Protein AF-D8F5W6-F1 (afdb_monomer)

Nearest PDB structures (foldseek):
  3ncc-assembly1_A  TM=2.908E-01  e=4.220E+00  Homo sapiens
  3umh-assembly1_A  TM=2.212E-01  e=5.997E+00  Homo sapiens

Foldseek 3Di:
DPDDDPPPADQPQCDDPVGHLLLQLLCQPPNPPDPRSVVVVVVLVVCLLLLNLVVSLVVLVCCLPVDPDHDPSNNVSSVVSSVVCVVCSVRSNNVVCVVVVHDHDVVVVVVCCCVQLCVPPVDPPDDDDPVRSVVSSVQSVCVVVVVNVVVVVVVVVVVCCVPCVPPCVVVVDPPCVVVPPVD

Mean predicted aligned error: 14.72 Å

Sequence (183 aa):
MHELFPRNIAFMMILDQNGPIGWKVANSLYGENTREGKKWVYDHLMAILQGRVGRVIGGMKQILNKRKKLKSGQKKALRETIKYFENHRQWMRYDEYLASGYPIGSGVVESTCGHTVKKRMEGTGRRWSIKGAESTLLLRSVYTSNDWDAYWENHRQQEQKRQYGKILPLLACSDDFSKNKAA

Structure (mmCIF, N/CA/C/O backbone):
data_AF-D8F5W6-F1
#
_entry.id   AF-D8F5W6-F1
#
loop_
_atom_site.group_PDB
_atom_site.id
_atom_site.type_symbol
_atom_site.label_atom_id
_atom_site.label_alt_id
_atom_site.label_comp_id
_atom_site.label_asym_id
_atom_site.label_entity_id
_atom_site.label_seq_id
_atom_site.pdbx_PDB_ins_code
_atom_site.Cartn_x
_atom_site.Cartn_y
_atom_site.Cartn_z
_atom_site.occupancy
_atom_site.B_iso_or_equiv
_atom_site.auth_seq_id
_atom_site.auth_comp_id
_atom_site.auth_asym_id
_atom_site.auth_atom_id
_atom_site.pdbx_PDB_model_num
ATOM 1 N N . MET A 1 1 ? 5.825 5.282 -28.733 1.00 32.44 1 MET A N 1
ATOM 2 C CA . MET A 1 1 ? 5.959 4.568 -27.443 1.00 32.44 1 MET A CA 1
ATOM 3 C C . MET A 1 1 ? 5.671 5.526 -26.290 1.00 32.44 1 MET A C 1
ATOM 5 O O . MET A 1 1 ? 6.540 5.827 -25.484 1.00 32.44 1 MET A O 1
ATOM 9 N N . HIS A 1 2 ? 4.450 6.048 -26.248 1.00 27.08 2 HIS A N 1
ATOM 10 C CA . HIS A 1 2 ? 3.867 6.607 -25.032 1.00 27.08 2 HIS A CA 1
ATOM 11 C C . HIS A 1 2 ? 3.069 5.463 -24.388 1.00 27.08 2 HIS A C 1
ATOM 13 O O . HIS A 1 2 ? 2.537 4.649 -25.131 1.00 27.08 2 HIS A O 1
ATOM 19 N N . GLU A 1 3 ? 3.001 5.420 -23.055 1.00 29.33 3 GLU A N 1
ATOM 20 C CA . GLU A 1 3 ? 2.198 4.480 -22.239 1.00 29.33 3 GLU A CA 1
ATOM 21 C C . GLU A 1 3 ? 2.829 3.138 -21.825 1.00 29.33 3 GLU A C 1
ATOM 23 O O . GLU A 1 3 ? 2.302 2.079 -22.134 1.00 29.33 3 GLU A O 1
ATOM 28 N N . LEU A 1 4 ? 3.902 3.148 -21.021 1.00 32.69 4 LEU A N 1
ATOM 29 C CA . LEU A 1 4 ? 4.243 1.948 -20.226 1.00 32.69 4 LEU A CA 1
ATOM 30 C C . LEU A 1 4 ? 4.366 2.156 -18.718 1.00 32.69 4 LEU A C 1
ATOM 32 O O . LEU A 1 4 ? 4.424 1.181 -17.983 1.00 32.69 4 LEU A O 1
ATOM 36 N N . PHE A 1 5 ? 4.297 3.387 -18.220 1.00 28.77 5 PHE A N 1
ATOM 37 C CA . PHE A 1 5 ? 4.163 3.623 -16.785 1.00 28.77 5 PHE A CA 1
ATOM 38 C C . PHE A 1 5 ? 3.309 4.865 -16.568 1.00 28.77 5 PHE A C 1
ATOM 40 O O . PHE A 1 5 ? 3.826 5.985 -16.642 1.00 28.77 5 PHE A O 1
ATOM 47 N N . PRO A 1 6 ? 1.998 4.719 -16.312 1.00 32.66 6 PRO A N 1
ATOM 48 C CA . PRO A 1 6 ? 1.253 5.800 -15.705 1.00 32.66 6 PRO A CA 1
ATOM 49 C C . PRO A 1 6 ? 1.959 6.096 -14.384 1.00 32.66 6 PRO A C 1
ATOM 51 O O . PRO A 1 6 ? 2.067 5.251 -13.492 1.00 32.66 6 PRO A O 1
ATOM 54 N N . ARG A 1 7 ? 2.545 7.290 -14.322 1.00 36.50 7 ARG A N 1
ATOM 55 C CA . ARG A 1 7 ? 3.189 7.818 -13.128 1.00 36.50 7 ARG A CA 1
ATOM 56 C C . ARG A 1 7 ? 2.185 7.652 -11.982 1.00 36.50 7 ARG A C 1
ATOM 58 O O . ARG A 1 7 ? 1.066 8.145 -12.091 1.00 36.50 7 ARG A O 1
ATOM 65 N N . ASN A 1 8 ? 2.603 6.968 -10.914 1.00 39.19 8 ASN A N 1
ATOM 66 C CA . ASN A 1 8 ? 1.903 6.826 -9.625 1.00 39.19 8 ASN A CA 1
ATOM 67 C C . ASN A 1 8 ? 0.954 5.619 -9.436 1.00 39.19 8 ASN A C 1
ATOM 69 O O . ASN A 1 8 ? 0.008 5.715 -8.654 1.00 39.19 8 ASN A O 1
ATOM 73 N N . ILE A 1 9 ? 1.199 4.467 -10.072 1.00 35.97 9 ILE A N 1
ATOM 74 C CA . ILE A 1 9 ? 0.362 3.268 -9.866 1.00 35.97 9 ILE A CA 1
ATOM 75 C C . ILE A 1 9 ? 0.839 2.385 -8.689 1.00 35.97 9 ILE A C 1
ATOM 77 O O . ILE A 1 9 ? 1.914 1.792 -8.702 1.00 35.97 9 ILE A O 1
ATOM 81 N N . ALA A 1 10 ? -0.040 2.301 -7.685 1.00 39.53 10 ALA A N 1
ATOM 82 C CA . ALA A 1 10 ? -0.376 1.136 -6.849 1.00 39.53 10 ALA A CA 1
ATOM 83 C C . ALA A 1 10 ? 0.653 0.486 -5.900 1.00 39.53 10 ALA A C 1
ATOM 85 O O . ALA A 1 10 ? 0.307 -0.495 -5.245 1.00 39.53 10 ALA A O 1
ATOM 86 N N . PHE A 1 11 ? 1.866 1.012 -5.728 1.00 42.03 11 PHE A N 1
ATOM 87 C CA . PHE A 1 11 ? 2.835 0.367 -4.819 1.00 42.03 11 PHE A CA 1
ATOM 88 C C . PHE A 1 11 ? 2.653 0.680 -3.325 1.00 42.03 11 PHE A C 1
ATOM 90 O O . PHE A 1 11 ? 3.188 -0.013 -2.461 1.00 42.03 11 PHE A O 1
ATOM 97 N N . MET A 1 12 ? 1.880 1.714 -2.998 1.00 39.69 12 MET A N 1
ATOM 98 C CA . MET A 1 12 ? 1.957 2.400 -1.708 1.00 39.69 12 MET A CA 1
ATOM 99 C C . MET A 1 12 ? 0.699 2.207 -0.862 1.00 39.69 12 MET A C 1
ATOM 101 O O . MET A 1 12 ? 0.015 3.164 -0.509 1.00 39.69 12 MET A O 1
ATOM 105 N N . MET A 1 13 ? 0.358 0.958 -0.552 1.00 43.22 13 MET A N 1
ATOM 106 C CA . MET A 1 13 ? -0.723 0.703 0.407 1.00 43.22 13 MET A CA 1
ATOM 107 C C . MET A 1 13 ? -0.456 -0.425 1.394 1.00 43.22 13 MET A C 1
ATOM 109 O O . MET A 1 13 ? -1.113 -0.488 2.432 1.00 43.22 13 MET A O 1
ATOM 113 N N . ILE A 1 14 ? 0.521 -1.293 1.124 1.00 45.84 14 ILE A N 1
ATOM 114 C CA . ILE A 1 14 ? 0.862 -2.350 2.080 1.00 45.84 14 ILE A CA 1
ATOM 115 C C . ILE A 1 14 ? 1.732 -1.795 3.219 1.00 45.84 14 ILE A C 1
ATOM 117 O O . ILE A 1 14 ? 1.604 -2.268 4.345 1.00 45.84 14 ILE A O 1
ATOM 121 N N . LEU A 1 15 ? 2.526 -0.741 2.987 1.00 40.38 15 LEU A N 1
ATOM 122 C CA . LEU A 1 15 ? 3.401 -0.147 4.001 1.00 40.38 15 LEU A CA 1
ATOM 123 C C . LEU A 1 15 ? 3.434 1.384 3.871 1.00 40.38 15 LEU A C 1
ATOM 125 O O . LEU A 1 15 ? 4.237 1.944 3.133 1.00 40.38 15 LEU A O 1
ATOM 129 N N . ASP A 1 16 ? 2.561 2.076 4.605 1.00 38.16 16 ASP A N 1
ATOM 130 C CA . ASP A 1 16 ? 2.957 3.385 5.135 1.00 38.16 16 ASP A CA 1
ATOM 131 C C . ASP A 1 16 ? 4.002 3.140 6.242 1.00 38.16 16 ASP A C 1
ATOM 133 O O . ASP A 1 16 ? 3.984 2.084 6.885 1.00 38.16 16 ASP A O 1
ATOM 137 N N . GLN A 1 17 ? 4.879 4.111 6.510 1.00 36.59 17 GLN A N 1
ATOM 138 C CA . GLN A 1 17 ? 5.963 4.059 7.509 1.00 36.59 17 GLN A CA 1
ATOM 139 C C . GLN A 1 17 ? 5.491 3.787 8.959 1.00 36.59 17 GLN A C 1
ATOM 141 O O . GLN A 1 17 ? 6.296 3.737 9.883 1.00 36.59 17 GLN A O 1
ATOM 146 N N . ASN A 1 18 ? 4.188 3.573 9.165 1.00 35.41 18 ASN A N 1
ATOM 147 C CA . ASN A 1 18 ? 3.531 3.274 10.433 1.00 35.41 18 ASN A CA 1
ATOM 148 C C . ASN A 1 18 ? 2.870 1.877 10.489 1.00 35.41 18 ASN A C 1
ATOM 150 O O . ASN A 1 18 ? 2.019 1.638 11.354 1.00 35.41 18 ASN A O 1
ATOM 154 N N . GLY A 1 19 ? 3.229 0.974 9.572 1.00 50.31 19 GLY A N 1
ATOM 155 C CA . GLY A 1 19 ? 2.670 -0.375 9.458 1.00 50.31 19 GLY A CA 1
ATOM 156 C C . GLY A 1 19 ? 1.374 -0.432 8.634 1.00 50.31 19 GLY A C 1
ATOM 157 O O . GLY A 1 19 ? 0.810 0.607 8.279 1.00 50.31 19 GLY A O 1
ATOM 158 N N . PRO A 1 20 ? 0.870 -1.636 8.305 1.00 60.06 20 PRO A N 1
ATOM 159 C CA . PRO A 1 20 ? -0.279 -1.765 7.416 1.00 60.06 20 PRO A CA 1
ATOM 160 C C . PRO A 1 20 ? -1.516 -1.175 8.096 1.00 60.06 20 PRO A C 1
ATOM 162 O O . PRO A 1 20 ? -1.799 -1.471 9.256 1.00 60.06 20 PRO A O 1
ATOM 165 N N . ILE A 1 21 ? -2.268 -0.343 7.376 1.00 60.31 21 ILE A N 1
ATOM 166 C CA . ILE A 1 21 ? -3.318 0.546 7.912 1.00 60.31 21 ILE A CA 1
ATOM 167 C C . ILE A 1 21 ? -4.402 -0.195 8.729 1.00 60.31 21 ILE A C 1
ATOM 169 O O . ILE A 1 21 ? -4.987 0.368 9.655 1.00 60.31 21 ILE A O 1
ATOM 173 N N . GLY A 1 22 ? -4.602 -1.493 8.481 1.00 68.12 22 GLY A N 1
ATOM 174 C CA . GLY A 1 22 ? -5.488 -2.355 9.272 1.00 68.12 22 GLY A CA 1
ATOM 175 C C . GLY A 1 22 ? -4.962 -2.754 10.661 1.00 68.12 22 GLY A C 1
ATOM 176 O O . GLY A 1 22 ? -5.766 -3.039 11.547 1.00 68.12 22 GLY A O 1
ATOM 177 N N . TRP A 1 23 ? -3.648 -2.743 10.900 1.00 75.25 23 TRP A N 1
ATOM 178 C CA . TRP A 1 23 ? -3.056 -3.171 12.175 1.00 75.25 23 TRP A CA 1
ATOM 179 C C . TRP A 1 23 ? -3.321 -2.199 13.311 1.00 75.25 23 TRP A C 1
ATOM 181 O O . TRP A 1 23 ? -3.585 -2.639 14.423 1.00 75.25 23 TRP A O 1
ATOM 191 N N . LYS A 1 24 ? -3.329 -0.886 13.050 1.00 78.00 24 LYS A N 1
ATOM 192 C CA . LYS A 1 24 ? -3.692 0.104 14.077 1.00 78.00 24 LYS A CA 1
ATOM 193 C C . LYS A 1 24 ? -5.108 -0.139 14.595 1.00 78.00 24 LYS A C 1
ATOM 195 O O . LYS A 1 24 ? -5.340 -0.113 15.800 1.00 78.00 24 LYS A O 1
ATOM 200 N N . VAL A 1 25 ? -6.047 -0.433 13.694 1.00 81.62 25 VAL A N 1
ATOM 201 C CA . VAL A 1 25 ? -7.428 -0.769 14.061 1.00 81.62 25 VAL A CA 1
ATOM 202 C C . VAL A 1 25 ? -7.482 -2.117 14.777 1.00 81.62 25 VAL A C 1
ATOM 204 O O . VAL A 1 25 ? -8.087 -2.206 15.842 1.00 81.62 25 VAL A O 1
ATOM 207 N N . ALA A 1 26 ? -6.816 -3.145 14.254 1.00 83.06 26 ALA A N 1
ATOM 208 C CA . ALA A 1 26 ? -6.811 -4.475 14.855 1.00 83.06 26 ALA A CA 1
ATOM 209 C C . ALA A 1 26 ? -6.204 -4.483 16.266 1.00 83.06 26 ALA A C 1
ATOM 211 O O . ALA A 1 26 ? -6.853 -4.958 17.196 1.00 83.06 26 ALA A O 1
ATOM 212 N N . ASN A 1 27 ? -5.030 -3.876 16.450 1.00 83.62 27 ASN A N 1
ATOM 213 C CA . ASN A 1 27 ? -4.374 -3.741 17.752 1.00 83.62 27 ASN A CA 1
ATOM 214 C C . ASN A 1 27 ? -5.244 -2.937 18.720 1.00 83.62 27 ASN A C 1
ATOM 216 O O . ASN A 1 27 ? -5.365 -3.288 19.890 1.00 83.62 27 ASN A O 1
ATOM 220 N N . SER A 1 28 ? -5.913 -1.887 18.236 1.00 81.62 28 SER A N 1
ATOM 221 C CA . SER A 1 28 ? -6.813 -1.096 19.074 1.00 81.62 28 SER A CA 1
ATOM 222 C C . SER A 1 28 ? -8.074 -1.871 19.481 1.00 81.62 28 SER A C 1
ATOM 224 O O . SER A 1 28 ? -8.577 -1.668 20.586 1.00 81.62 28 SER A O 1
ATOM 226 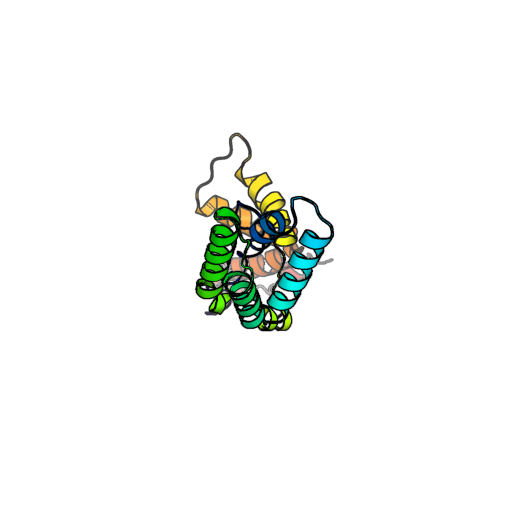N N . LEU A 1 29 ? -8.608 -2.748 18.622 1.00 80.25 29 LEU A N 1
ATOM 227 C CA . LEU A 1 29 ? -9.851 -3.491 18.872 1.00 80.25 29 LEU A CA 1
ATOM 228 C C . LEU A 1 29 ? -9.655 -4.806 19.636 1.00 80.25 29 LEU A C 1
ATOM 230 O O . LEU A 1 29 ? -10.531 -5.144 20.430 1.00 80.25 29 LEU A O 1
ATOM 234 N N . TYR A 1 30 ? -8.562 -5.527 19.380 1.00 81.31 30 TYR A N 1
ATOM 235 C CA . TYR A 1 30 ? -8.307 -6.876 19.900 1.00 81.31 30 TYR A CA 1
ATOM 236 C C . TYR A 1 30 ? -7.064 -6.955 20.798 1.00 81.31 30 TYR A C 1
ATOM 238 O O . TYR A 1 30 ? -6.861 -7.971 21.447 1.00 81.31 30 TYR A O 1
ATOM 246 N N . GLY A 1 31 ? -6.247 -5.901 20.876 1.00 77.81 31 GLY A N 1
ATOM 247 C CA . GLY A 1 31 ? -4.954 -5.927 21.564 1.00 77.81 31 GLY A CA 1
ATOM 248 C C . GLY A 1 31 ? -3.809 -6.372 20.650 1.00 77.81 31 GLY A C 1
ATOM 249 O O . GLY A 1 31 ? -4.025 -6.989 19.602 1.00 77.81 31 GLY A O 1
ATOM 250 N N . GLU A 1 32 ? -2.581 -6.031 21.037 1.00 77.56 32 GLU A N 1
ATOM 251 C CA . GLU A 1 32 ? -1.377 -6.344 20.262 1.00 77.56 32 GLU A CA 1
ATOM 252 C C . GLU A 1 32 ? -1.114 -7.854 20.189 1.00 77.56 32 GLU A C 1
ATOM 254 O O . GLU A 1 32 ? -1.333 -8.593 21.146 1.00 77.56 32 GLU A O 1
ATOM 259 N N . ASN A 1 33 ? -0.631 -8.317 19.032 1.00 73.25 33 ASN A N 1
ATOM 260 C CA . ASN A 1 33 ? -0.226 -9.706 18.774 1.00 73.25 33 ASN A CA 1
ATOM 261 C C . ASN A 1 33 ? -1.291 -10.798 18.983 1.00 73.25 33 ASN A C 1
ATOM 263 O O . ASN A 1 33 ? -0.969 -11.988 18.958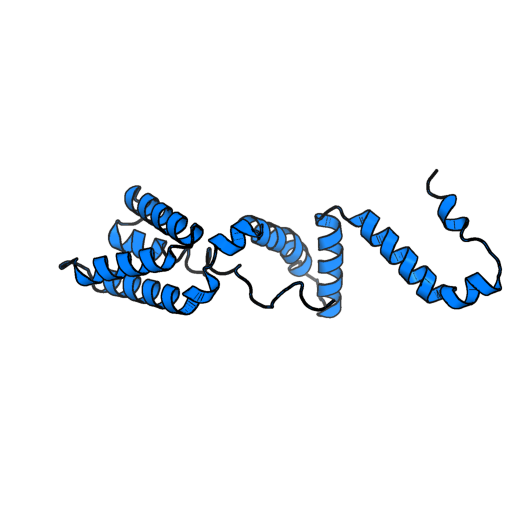 1.00 73.25 33 ASN A O 1
ATOM 267 N N . THR A 1 34 ? -2.566 -10.433 19.075 1.00 82.69 34 THR A N 1
ATOM 268 C CA . THR A 1 34 ? -3.647 -11.413 19.202 1.00 82.69 34 THR A CA 1
ATOM 269 C C . THR A 1 34 ? -3.905 -12.175 17.900 1.00 82.69 34 THR A C 1
ATOM 271 O O . THR A 1 34 ? -3.814 -11.640 16.790 1.00 82.69 34 THR A O 1
ATOM 274 N N . ARG A 1 35 ? -4.262 -13.461 18.027 1.00 81.25 35 ARG A N 1
ATOM 275 C CA . ARG A 1 35 ? -4.647 -14.312 16.886 1.00 81.25 35 ARG A CA 1
ATOM 276 C C . ARG A 1 35 ? -5.877 -13.757 16.164 1.00 81.25 35 ARG A C 1
ATOM 278 O O . ARG A 1 35 ? -5.954 -13.809 14.940 1.00 81.25 35 ARG A O 1
ATOM 285 N N . GLU A 1 36 ? -6.810 -13.200 16.926 1.00 82.44 36 GLU A N 1
ATOM 286 C CA . GLU A 1 36 ? -8.040 -12.580 16.434 1.00 82.44 36 GLU A CA 1
ATOM 287 C C . GLU A 1 36 ? -7.757 -11.295 15.656 1.00 82.44 36 GLU A C 1
ATOM 289 O O . GLU A 1 36 ? -8.281 -11.130 14.556 1.00 82.44 36 GLU A O 1
ATOM 294 N N . GLY A 1 37 ? -6.868 -10.432 16.165 1.00 81.31 37 GLY A N 1
ATOM 295 C CA . GLY A 1 37 ? -6.420 -9.235 15.454 1.00 81.31 37 GLY A CA 1
ATOM 296 C C . GLY A 1 37 ? -5.740 -9.579 14.130 1.00 81.31 37 GLY A C 1
ATOM 297 O O . GLY A 1 37 ? -6.097 -9.018 13.095 1.00 81.31 37 GLY A O 1
ATOM 298 N N . LYS A 1 38 ? -4.838 -10.572 14.132 1.00 78.00 38 LYS A N 1
ATOM 299 C CA . LYS A 1 38 ? -4.196 -11.082 12.907 1.00 78.00 38 LYS A CA 1
ATOM 300 C C . LYS A 1 38 ? -5.226 -11.581 11.900 1.00 78.00 38 LYS A C 1
ATOM 302 O O . LYS A 1 38 ? -5.212 -11.142 10.754 1.00 78.00 38 LYS A O 1
ATOM 307 N N . LYS A 1 39 ? -6.138 -12.459 12.330 1.00 82.69 39 LYS A N 1
ATOM 308 C CA . LYS A 1 39 ? -7.204 -12.994 11.473 1.00 82.69 39 LYS A CA 1
ATOM 309 C C . LYS A 1 39 ? -8.058 -11.872 10.883 1.00 82.69 39 LYS A C 1
ATOM 311 O O . LYS A 1 39 ? -8.281 -11.851 9.680 1.00 82.69 39 LYS A O 1
ATOM 316 N N . TRP A 1 40 ? -8.457 -10.904 11.705 1.00 85.00 40 TRP A N 1
ATOM 317 C CA . TRP A 1 40 ? -9.236 -9.756 11.255 1.00 85.00 40 TRP A CA 1
ATOM 318 C C . TRP A 1 40 ? -8.499 -8.957 10.172 1.00 85.00 40 TRP A C 1
ATOM 320 O O . TRP A 1 40 ? -9.105 -8.631 9.154 1.00 85.00 40 TRP A O 1
ATOM 330 N N . VAL A 1 41 ? -7.198 -8.687 10.340 1.00 82.56 41 VAL A N 1
ATOM 331 C CA . VAL A 1 41 ? -6.394 -8.006 9.309 1.00 82.56 41 VAL A CA 1
ATOM 332 C C . VAL A 1 41 ? -6.345 -8.825 8.022 1.00 82.56 41 VAL A C 1
ATOM 334 O O . VAL A 1 41 ? -6.576 -8.262 6.955 1.00 82.56 41 VAL A O 1
ATOM 337 N N . TYR A 1 42 ? -6.092 -10.134 8.111 1.00 79.88 42 TYR A N 1
ATOM 338 C CA . TYR A 1 42 ? -6.055 -11.016 6.942 1.00 79.88 42 TYR A CA 1
ATOM 339 C C . TYR A 1 42 ? -7.388 -11.039 6.192 1.00 79.88 42 TYR A C 1
ATOM 341 O O . TYR A 1 42 ? -7.394 -10.858 4.977 1.00 79.88 42 TYR A O 1
ATOM 349 N N . ASP A 1 43 ? -8.511 -11.175 6.896 1.00 83.69 43 ASP A N 1
ATOM 350 C CA . ASP A 1 43 ? -9.842 -11.197 6.281 1.00 83.69 43 ASP A CA 1
ATOM 351 C C . ASP A 1 43 ? -10.129 -9.887 5.521 1.00 83.69 43 ASP A C 1
ATOM 353 O O . ASP A 1 43 ? -10.655 -9.900 4.405 1.00 83.69 43 ASP A O 1
ATOM 357 N N . HIS A 1 44 ? -9.740 -8.742 6.094 1.00 84.06 44 HIS A N 1
ATOM 358 C CA . HIS A 1 44 ? -9.917 -7.434 5.455 1.00 84.06 44 HIS A CA 1
ATOM 359 C C . HIS A 1 44 ? -8.952 -7.229 4.284 1.00 84.06 44 HIS A C 1
ATOM 361 O O . HIS A 1 44 ? -9.357 -6.682 3.259 1.00 84.06 44 HIS A O 1
ATOM 367 N N . LEU A 1 45 ? -7.706 -7.694 4.401 1.00 81.56 45 LEU A N 1
ATOM 368 C CA . LEU A 1 45 ? -6.727 -7.654 3.317 1.00 81.56 45 LEU A CA 1
ATOM 369 C C . LEU A 1 45 ? -7.200 -8.487 2.122 1.00 81.56 45 LEU A C 1
ATOM 371 O O . LEU A 1 45 ? -7.195 -7.993 0.999 1.00 81.56 45 LEU A O 1
ATOM 375 N N . MET A 1 46 ? -7.680 -9.708 2.360 1.00 82.25 46 MET A N 1
ATOM 376 C CA . MET A 1 46 ? -8.219 -10.568 1.303 1.00 82.25 46 MET A CA 1
ATOM 377 C C . MET A 1 46 ? -9.424 -9.927 0.615 1.00 82.25 46 MET A C 1
ATOM 379 O O . MET A 1 46 ? -9.524 -9.956 -0.609 1.00 82.25 46 MET A O 1
ATOM 383 N N . ALA A 1 47 ? -10.312 -9.281 1.375 1.00 85.56 47 ALA A N 1
ATOM 384 C CA . ALA A 1 47 ? -11.426 -8.543 0.792 1.00 85.56 47 ALA A CA 1
ATOM 385 C C . ALA A 1 47 ? -10.956 -7.369 -0.088 1.00 85.56 47 ALA A C 1
ATOM 387 O O . ALA A 1 47 ? -11.538 -7.143 -1.147 1.00 85.56 47 ALA A O 1
ATOM 388 N N . ILE A 1 48 ? -9.907 -6.645 0.314 1.00 84.88 48 ILE A N 1
ATOM 389 C CA . ILE A 1 48 ? -9.314 -5.555 -0.479 1.00 84.88 48 ILE A CA 1
ATOM 390 C C . ILE A 1 48 ? -8.689 -6.094 -1.771 1.00 84.88 48 ILE A C 1
ATOM 392 O O . ILE A 1 48 ? -8.957 -5.544 -2.835 1.00 84.88 48 ILE A O 1
ATOM 396 N N . LEU A 1 49 ? -7.925 -7.189 -1.695 1.00 80.94 49 LEU A N 1
ATOM 397 C CA . LEU A 1 49 ? -7.315 -7.835 -2.865 1.00 80.94 49 LEU A CA 1
ATOM 398 C C . LEU A 1 49 ? -8.358 -8.340 -3.871 1.00 80.94 49 LEU A C 1
ATOM 400 O O . LEU A 1 49 ? -8.098 -8.379 -5.065 1.00 80.94 49 LEU A O 1
ATOM 404 N N . GLN A 1 50 ? -9.557 -8.675 -3.398 1.00 84.88 50 GLN A N 1
ATOM 405 C CA . GLN A 1 50 ? -10.701 -9.062 -4.227 1.00 84.88 50 GLN A CA 1
ATOM 406 C C . GLN A 1 50 ? -11.531 -7.863 -4.732 1.00 84.88 50 GLN A C 1
ATOM 408 O O . GLN A 1 50 ? -12.675 -8.055 -5.142 1.00 84.88 50 GLN A O 1
ATOM 413 N N . GLY A 1 51 ? -11.037 -6.625 -4.610 1.00 84.88 51 GLY A N 1
ATOM 414 C CA . GLY A 1 51 ? -11.745 -5.407 -5.039 1.00 84.88 51 GLY A CA 1
ATOM 415 C C . GLY A 1 51 ? -12.893 -4.971 -4.113 1.00 84.88 51 GLY A C 1
ATOM 416 O O . GLY A 1 51 ? -13.590 -3.985 -4.361 1.00 84.88 51 GLY A O 1
ATOM 417 N N . ARG A 1 52 ? -13.108 -5.650 -2.977 1.00 87.94 52 ARG A N 1
ATOM 418 C CA . ARG A 1 52 ? -14.255 -5.430 -2.068 1.00 87.94 52 ARG A CA 1
ATOM 419 C C . ARG A 1 52 ? -13.990 -4.351 -1.017 1.00 87.94 52 ARG A C 1
ATOM 421 O O . ARG A 1 52 ? -14.481 -4.428 0.112 1.00 87.94 52 ARG A O 1
ATOM 428 N N . VAL A 1 53 ? -13.269 -3.298 -1.390 1.00 87.44 53 VAL A N 1
ATOM 429 C CA . VAL A 1 53 ? -12.890 -2.185 -0.500 1.00 87.44 53 VAL A CA 1
ATOM 430 C C . VAL A 1 53 ? -14.116 -1.480 0.083 1.00 87.44 53 VAL A C 1
ATOM 432 O O . VAL A 1 53 ? -14.154 -1.162 1.270 1.00 87.44 53 VAL A O 1
ATOM 435 N N . GLY A 1 54 ? -15.173 -1.301 -0.717 1.00 88.75 54 GLY A N 1
ATOM 436 C CA . GLY A 1 54 ? -16.426 -0.701 -0.245 1.00 88.75 54 GLY A CA 1
ATOM 437 C C . GLY A 1 54 ? -17.085 -1.502 0.885 1.00 88.75 54 GLY A C 1
ATOM 438 O O . GLY A 1 54 ? -17.581 -0.917 1.849 1.00 88.75 54 GLY A O 1
ATOM 439 N N . ARG A 1 55 ? -17.023 -2.841 0.819 1.00 89.38 55 ARG A N 1
ATOM 440 C CA . ARG A 1 55 ? -17.539 -3.731 1.871 1.00 89.38 55 ARG A CA 1
ATOM 441 C C . ARG A 1 55 ? -16.734 -3.585 3.160 1.00 89.38 55 ARG A C 1
ATOM 443 O O . ARG A 1 55 ? -17.320 -3.535 4.237 1.00 89.38 55 ARG A O 1
ATOM 450 N N . VAL A 1 56 ? -15.412 -3.475 3.042 1.00 89.00 56 VAL A N 1
ATOM 451 C CA . VAL A 1 56 ? -14.506 -3.235 4.172 1.00 89.00 56 VAL A CA 1
ATOM 452 C C . VAL A 1 56 ? -14.814 -1.898 4.852 1.00 89.00 56 VAL A C 1
ATOM 454 O O . VAL A 1 56 ? -15.031 -1.866 6.064 1.00 89.00 56 VAL A O 1
ATOM 457 N N . ILE A 1 57 ? -14.932 -0.813 4.081 1.00 89.50 57 ILE A N 1
ATOM 458 C CA . ILE A 1 57 ? -15.310 0.511 4.601 1.00 89.50 57 ILE A CA 1
ATOM 459 C C . ILE A 1 57 ? -16.670 0.445 5.310 1.00 89.50 57 ILE A C 1
ATOM 461 O O . ILE A 1 57 ? -16.811 0.937 6.431 1.00 89.50 57 ILE A O 1
ATOM 465 N N . GLY A 1 58 ? -17.665 -0.196 4.688 1.00 90.62 58 GLY A N 1
ATOM 466 C CA . GLY A 1 58 ? -18.995 -0.383 5.270 1.00 90.62 58 GLY A CA 1
ATOM 467 C C . GLY A 1 58 ? -18.958 -1.147 6.597 1.00 90.62 58 GLY A C 1
ATOM 468 O O . GLY A 1 58 ? -19.565 -0.708 7.575 1.00 90.62 58 GLY A O 1
ATOM 469 N N . GLY A 1 59 ? -18.183 -2.233 6.667 1.00 90.00 59 GLY A N 1
ATOM 470 C CA . GLY A 1 59 ? -17.973 -3.004 7.895 1.00 90.00 59 GLY A CA 1
ATOM 471 C C . GLY A 1 59 ? -17.347 -2.166 9.012 1.00 90.00 59 GLY A C 1
ATOM 472 O O . GLY A 1 59 ? -17.834 -2.177 10.144 1.00 90.00 59 GLY A O 1
ATOM 473 N N . MET A 1 60 ? -16.331 -1.359 8.696 1.00 89.31 60 MET A N 1
ATOM 474 C CA . MET A 1 60 ? -15.703 -0.460 9.670 1.00 89.31 60 MET A CA 1
ATOM 475 C C . MET A 1 60 ? -16.653 0.649 10.147 1.00 89.31 60 MET A C 1
ATOM 477 O O . MET A 1 60 ? -16.716 0.922 11.349 1.00 89.31 60 MET A O 1
ATOM 481 N N . LYS A 1 61 ? -17.452 1.243 9.248 1.00 90.31 61 LYS A N 1
ATOM 482 C CA . LYS A 1 61 ? -18.511 2.206 9.612 1.00 90.31 61 LYS A CA 1
ATOM 483 C C . LYS A 1 61 ? -19.563 1.567 10.521 1.00 90.31 61 LYS A C 1
ATOM 485 O O . LYS A 1 61 ? -19.995 2.179 11.497 1.00 90.31 61 LYS A O 1
ATOM 490 N N . GLN A 1 62 ? -19.940 0.318 10.252 1.00 89.94 62 GLN A N 1
ATOM 491 C CA . GLN A 1 62 ? -20.877 -0.420 11.093 1.00 89.94 62 GLN A CA 1
ATOM 492 C C . GLN A 1 62 ? -20.310 -0.671 12.494 1.00 89.94 62 GLN A C 1
ATOM 494 O O . GLN A 1 62 ? -21.038 -0.502 13.472 1.00 89.94 62 GLN A O 1
ATOM 499 N N . ILE A 1 63 ? -19.027 -1.027 12.613 1.00 87.12 63 ILE A N 1
ATOM 500 C CA . ILE A 1 63 ? -18.355 -1.168 13.914 1.00 87.12 63 ILE A CA 1
ATOM 501 C C . ILE A 1 63 ? -18.390 0.165 14.667 1.00 87.12 63 ILE A C 1
ATOM 503 O O . ILE A 1 63 ? -18.767 0.184 15.839 1.00 87.12 63 ILE A O 1
ATOM 507 N N . LEU A 1 64 ? -18.056 1.267 13.988 1.00 87.06 64 LEU A N 1
ATOM 508 C CA . LEU A 1 64 ? -18.038 2.608 14.573 1.00 87.06 64 LEU A CA 1
ATOM 509 C C . LEU A 1 64 ? -19.413 3.031 15.119 1.00 87.06 64 LEU A C 1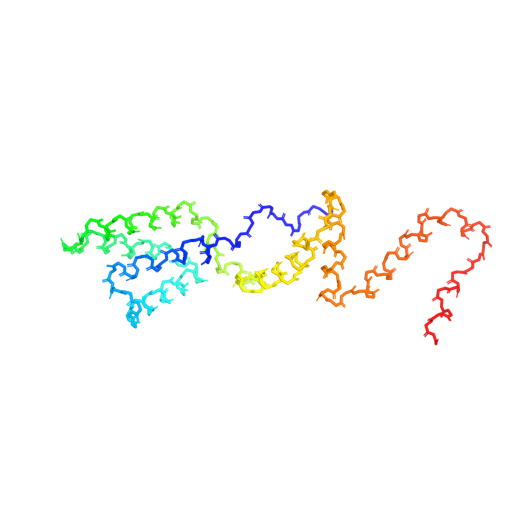
ATOM 511 O O . LEU A 1 64 ? -19.477 3.622 16.195 1.00 87.06 64 LEU A O 1
ATOM 515 N N . ASN A 1 65 ? -20.492 2.696 14.406 1.00 84.88 65 ASN A N 1
ATOM 516 C CA . ASN A 1 65 ? -21.856 3.100 14.760 1.00 84.88 65 ASN A CA 1
ATOM 517 C C . ASN A 1 65 ? -22.539 2.148 15.758 1.00 84.88 65 ASN A C 1
ATOM 519 O O . ASN A 1 65 ? -23.295 2.602 16.614 1.00 84.88 65 ASN A O 1
ATOM 523 N N . LYS A 1 66 ? -22.304 0.830 15.664 1.00 84.06 66 LYS A N 1
ATOM 524 C CA . LYS A 1 66 ? -23.023 -0.174 16.474 1.00 84.06 66 LYS A CA 1
ATOM 525 C C . LYS A 1 66 ? -22.338 -0.509 17.801 1.00 84.06 66 LYS A C 1
ATOM 527 O O . LYS A 1 66 ? -23.023 -0.904 18.746 1.00 84.06 66 LYS A O 1
ATOM 532 N N . ARG A 1 67 ? -21.012 -0.364 17.930 1.00 80.50 67 ARG A N 1
ATOM 533 C CA . ARG A 1 67 ? -20.336 -0.621 19.217 1.00 80.50 67 ARG A CA 1
ATOM 534 C C . ARG A 1 67 ? -20.499 0.571 20.164 1.00 80.50 67 ARG A C 1
ATOM 536 O O . ARG A 1 67 ? -19.785 1.5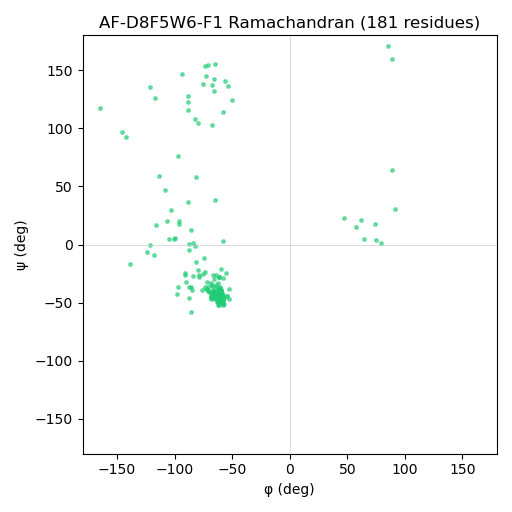64 20.068 1.00 80.50 67 ARG A O 1
ATOM 543 N N . LYS A 1 68 ? -21.373 0.418 21.164 1.00 67.75 68 LYS A N 1
ATOM 544 C CA . LYS A 1 68 ? -21.606 1.431 22.212 1.00 67.75 68 LYS A CA 1
ATOM 545 C C . LYS A 1 68 ? -20.383 1.698 23.115 1.00 67.75 68 LYS A C 1
ATOM 547 O O . LYS A 1 68 ? -20.251 2.801 23.630 1.00 67.75 68 LYS A O 1
ATOM 552 N N . LYS A 1 69 ? -19.461 0.734 23.278 1.00 77.56 69 LYS A N 1
ATOM 553 C CA . LYS A 1 69 ? -18.286 0.813 24.181 1.00 77.56 69 LYS A CA 1
ATOM 554 C C . LYS A 1 69 ? -16.937 0.964 23.451 1.00 77.56 69 LYS A C 1
ATOM 556 O O . LYS A 1 69 ? -15.987 0.247 23.745 1.00 77.56 69 LYS A O 1
ATOM 561 N N . LEU A 1 70 ? -16.841 1.866 22.475 1.00 81.81 70 LEU A N 1
ATOM 562 C CA . LEU A 1 70 ? -15.557 2.199 21.836 1.00 81.81 70 LEU A CA 1
ATOM 563 C C . LEU A 1 70 ? -14.846 3.334 22.589 1.00 81.81 70 LEU A C 1
ATOM 565 O O . LEU A 1 70 ? -15.421 4.411 22.770 1.00 81.81 70 LEU A O 1
ATOM 569 N N . LYS A 1 71 ? -13.579 3.119 22.959 1.00 84.62 71 LYS A N 1
ATOM 570 C CA . LYS A 1 71 ? -12.692 4.158 23.508 1.00 84.62 71 LYS A CA 1
ATOM 571 C C . LYS A 1 71 ? -12.410 5.236 22.452 1.00 84.62 71 LYS A C 1
ATOM 573 O O . LYS A 1 71 ? -12.450 4.967 21.250 1.00 84.62 71 LYS A O 1
ATOM 578 N N . SER A 1 72 ? -12.066 6.450 22.890 1.00 83.19 72 SER A N 1
ATOM 579 C CA . SER A 1 72 ? -11.760 7.578 21.989 1.00 83.19 72 SER A CA 1
ATOM 580 C C . SER A 1 72 ? -10.668 7.233 20.960 1.00 83.19 72 SER A C 1
ATOM 582 O O . SER A 1 72 ? -10.855 7.452 19.762 1.00 83.19 72 SER A O 1
ATOM 584 N N . GLY A 1 73 ? -9.588 6.570 21.397 1.00 80.81 73 GLY A N 1
ATOM 585 C CA . GLY A 1 73 ? -8.509 6.112 20.512 1.00 80.81 73 GLY A CA 1
ATOM 586 C C . GLY A 1 73 ? -8.962 5.108 19.443 1.00 80.81 73 GLY A C 1
ATOM 587 O O . GLY A 1 73 ? -8.580 5.240 18.284 1.00 80.81 73 GLY A O 1
ATOM 588 N N . GLN A 1 74 ? -9.855 4.172 19.790 1.00 83.25 74 GLN A N 1
ATOM 589 C CA . GLN A 1 74 ? -10.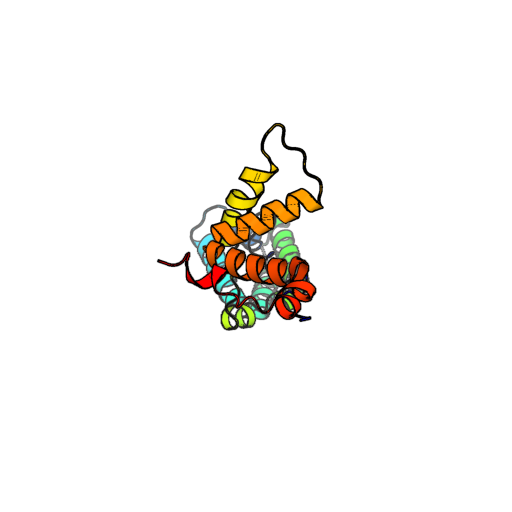415 3.202 18.837 1.00 83.25 74 GLN A CA 1
ATOM 590 C C . GLN A 1 74 ? -11.276 3.893 17.772 1.00 83.25 74 GLN A C 1
ATOM 592 O O . GLN A 1 74 ? -11.179 3.581 16.585 1.00 83.25 74 GLN A O 1
ATOM 597 N N . LYS A 1 75 ? -12.104 4.868 18.181 1.00 85.75 75 LYS A N 1
ATOM 598 C CA . LYS A 1 75 ? -12.917 5.664 17.247 1.00 85.75 75 LYS A CA 1
ATOM 599 C C . LYS A 1 75 ? -12.036 6.473 16.299 1.00 85.75 75 LYS A C 1
ATOM 601 O O . LYS A 1 75 ? -12.339 6.536 15.111 1.00 85.75 75 LYS A O 1
ATOM 606 N N . LYS A 1 76 ? -10.958 7.076 16.811 1.00 85.62 76 LYS A N 1
ATOM 607 C CA . LYS A 1 76 ? -9.994 7.835 16.005 1.00 85.62 76 LYS A CA 1
ATOM 608 C C . LYS A 1 76 ? -9.332 6.941 14.952 1.00 85.62 76 LYS A C 1
ATOM 610 O O . LYS A 1 76 ? -9.439 7.254 13.770 1.00 85.62 76 LYS A O 1
ATOM 615 N N . ALA A 1 77 ? -8.780 5.796 15.361 1.00 84.81 77 ALA A N 1
ATOM 616 C CA . ALA A 1 77 ? -8.136 4.847 14.450 1.00 84.81 77 ALA A CA 1
ATOM 617 C C . ALA A 1 77 ? -9.085 4.352 13.341 1.00 84.81 77 ALA A C 1
ATOM 619 O O . ALA A 1 77 ? -8.709 4.315 12.169 1.00 84.81 77 ALA A O 1
ATOM 620 N N . LEU A 1 78 ? -10.337 4.025 13.692 1.00 86.19 78 LEU A N 1
ATOM 621 C CA . LEU A 1 78 ? -11.360 3.633 12.716 1.00 86.19 78 LEU A CA 1
ATOM 622 C C . LEU A 1 78 ? -11.664 4.755 11.717 1.00 86.19 78 LEU A C 1
ATOM 624 O O . LEU A 1 78 ? -11.694 4.500 10.517 1.00 86.19 78 LEU A O 1
ATOM 628 N N . ARG A 1 79 ? -11.874 5.993 12.182 1.00 88.06 79 ARG A N 1
ATOM 629 C CA . ARG A 1 79 ? -12.186 7.129 11.295 1.00 88.06 79 ARG A CA 1
ATOM 630 C C . ARG A 1 79 ? -11.039 7.462 10.349 1.00 88.06 79 ARG A C 1
ATOM 632 O O . ARG A 1 79 ? -11.293 7.699 9.174 1.00 88.06 79 ARG A O 1
ATOM 639 N N . GLU A 1 80 ? -9.807 7.481 10.847 1.00 86.56 80 GLU A N 1
ATOM 640 C CA . GLU A 1 80 ? -8.617 7.743 10.027 1.00 86.56 80 GLU A CA 1
ATOM 641 C C . GLU A 1 80 ? -8.459 6.680 8.940 1.00 86.56 80 GLU A C 1
ATOM 643 O O . GLU A 1 80 ? -8.265 7.017 7.774 1.00 86.56 80 GLU A O 1
ATOM 648 N N . THR A 1 81 ? -8.647 5.410 9.304 1.00 85.31 81 THR A N 1
ATOM 649 C CA . THR A 1 81 ? -8.577 4.286 8.362 1.00 85.31 81 THR A CA 1
ATOM 650 C C . THR A 1 81 ? -9.681 4.352 7.309 1.00 85.31 81 THR A C 1
ATOM 652 O O . THR A 1 81 ? -9.403 4.225 6.119 1.00 85.31 81 THR A O 1
ATOM 655 N N . ILE A 1 82 ? -10.927 4.611 7.723 1.00 88.69 82 ILE A N 1
ATOM 656 C CA . ILE A 1 82 ? -12.063 4.786 6.806 1.00 88.69 82 ILE A CA 1
ATOM 657 C C . ILE A 1 82 ? -11.787 5.932 5.829 1.00 88.69 82 ILE A C 1
ATOM 659 O O . ILE A 1 82 ? -11.909 5.738 4.623 1.00 88.69 82 ILE A O 1
ATOM 663 N N . LYS A 1 83 ? -11.367 7.097 6.336 1.00 88.06 83 LYS A N 1
ATOM 664 C CA . LYS A 1 83 ? -11.072 8.279 5.516 1.00 88.06 83 LYS A CA 1
ATOM 665 C C . LYS A 1 83 ? -9.953 8.002 4.518 1.00 88.06 83 LYS A C 1
ATOM 667 O O . LYS A 1 83 ? -10.062 8.369 3.352 1.00 88.06 83 LYS A O 1
ATOM 672 N N . TYR A 1 84 ? -8.888 7.338 4.961 1.00 83.56 84 TYR A N 1
ATOM 673 C CA . TYR A 1 84 ? -7.807 6.939 4.072 1.00 83.56 84 TYR A CA 1
ATOM 674 C C . TYR A 1 84 ? -8.329 6.023 2.959 1.00 83.56 84 TYR A C 1
ATOM 676 O O . TYR A 1 84 ? -8.037 6.269 1.787 1.00 83.56 84 TYR A O 1
ATOM 684 N N . PHE A 1 85 ? -9.146 5.020 3.298 1.00 85.31 85 PHE A N 1
ATOM 685 C CA . PHE A 1 85 ? -9.676 4.104 2.297 1.00 85.31 85 PHE A CA 1
ATOM 686 C C . PHE A 1 85 ? -10.639 4.758 1.311 1.00 85.31 85 PHE A C 1
ATOM 688 O O . PHE A 1 85 ? -10.615 4.418 0.132 1.00 85.31 85 PHE A O 1
ATOM 695 N N . GLU A 1 86 ? -11.449 5.711 1.758 1.00 87.25 86 GLU A N 1
ATOM 696 C CA . GLU A 1 86 ? -12.322 6.488 0.876 1.00 87.25 86 GLU A CA 1
ATOM 697 C C . GLU A 1 86 ? -11.518 7.351 -0.098 1.00 87.25 86 GLU A C 1
ATOM 699 O O . GLU A 1 86 ? -11.767 7.296 -1.302 1.00 87.25 86 GLU A O 1
ATOM 704 N N . ASN A 1 87 ? -10.505 8.066 0.399 1.00 84.62 87 ASN A N 1
ATOM 705 C CA . ASN A 1 87 ? -9.662 8.938 -0.421 1.00 84.62 87 ASN A CA 1
ATOM 706 C C . ASN A 1 87 ? -8.877 8.168 -1.493 1.00 84.62 87 ASN A C 1
ATOM 708 O O . ASN A 1 87 ? -8.687 8.667 -2.598 1.00 84.62 87 ASN A O 1
ATOM 712 N N . HIS A 1 88 ? -8.426 6.953 -1.174 1.00 80.38 88 HIS A N 1
ATOM 713 C CA . HIS A 1 88 ? -7.588 6.151 -2.069 1.00 80.38 88 HIS A CA 1
ATOM 714 C C . HIS A 1 88 ? -8.373 5.070 -2.819 1.00 80.38 88 HIS A C 1
ATOM 716 O O . HIS A 1 88 ? -7.772 4.287 -3.549 1.00 80.38 88 HIS A O 1
ATOM 722 N N . ARG A 1 89 ? -9.706 5.017 -2.681 1.00 82.44 89 ARG A N 1
ATOM 723 C CA . ARG A 1 89 ? -10.554 3.948 -3.238 1.00 82.44 89 ARG A CA 1
ATOM 724 C C . ARG A 1 89 ? -10.336 3.729 -4.735 1.00 82.44 89 ARG A C 1
ATOM 726 O O . ARG A 1 89 ? -10.346 2.590 -5.188 1.00 82.44 89 ARG A O 1
ATOM 733 N N . GLN A 1 90 ? -10.128 4.808 -5.488 1.00 82.19 90 GLN A N 1
ATOM 734 C CA . GLN A 1 90 ? -9.878 4.750 -6.931 1.00 82.19 90 GLN A CA 1
ATOM 735 C C . GLN A 1 90 ? -8.606 3.972 -7.304 1.00 82.19 90 GLN A C 1
ATOM 737 O O . GLN A 1 90 ? -8.563 3.373 -8.372 1.00 82.19 90 GLN A O 1
ATOM 742 N N . TRP A 1 91 ? -7.612 3.941 -6.414 1.00 77.25 91 TRP A N 1
ATOM 743 C CA . TRP A 1 91 ? -6.325 3.268 -6.607 1.00 77.25 91 TRP A CA 1
ATOM 744 C C . TRP A 1 91 ? -6.257 1.895 -5.928 1.00 77.25 91 TRP A C 1
ATOM 746 O O . TRP A 1 91 ? -5.201 1.276 -5.908 1.00 77.25 91 TRP A O 1
ATOM 756 N N . MET A 1 92 ? -7.361 1.410 -5.350 1.00 78.12 92 MET A N 1
ATOM 757 C CA . MET A 1 92 ? -7.431 0.099 -4.690 1.00 78.12 92 MET A CA 1
ATOM 758 C C . MET A 1 92 ? -8.128 -0.974 -5.526 1.00 78.12 92 MET A C 1
ATOM 760 O O . MET A 1 92 ? -8.759 -1.884 -4.982 1.00 78.12 92 MET A O 1
ATOM 764 N N . ARG A 1 93 ? -8.050 -0.865 -6.849 1.00 81.88 93 ARG A N 1
ATOM 765 C CA . ARG A 1 93 ? -8.604 -1.853 -7.780 1.00 81.88 93 ARG A CA 1
ATOM 766 C C . ARG A 1 93 ? -7.645 -3.033 -7.935 1.00 81.88 93 ARG A C 1
ATOM 768 O O . ARG A 1 93 ? -7.119 -3.305 -9.008 1.00 81.88 93 ARG A O 1
ATOM 775 N N . TYR A 1 94 ? -7.335 -3.678 -6.811 1.00 78.00 94 TYR A N 1
ATOM 776 C CA . TYR A 1 94 ? -6.343 -4.752 -6.758 1.00 78.00 94 TYR A CA 1
ATOM 777 C C . TYR A 1 94 ? -6.771 -5.996 -7.529 1.00 78.00 94 TYR A C 1
ATOM 779 O O . TYR A 1 94 ? -5.914 -6.724 -8.008 1.00 78.00 94 TYR A O 1
ATOM 787 N N . ASP A 1 95 ? -8.070 -6.218 -7.676 1.00 82.56 95 ASP A N 1
ATOM 788 C CA . ASP A 1 95 ? -8.640 -7.245 -8.540 1.00 82.56 95 ASP A CA 1
ATOM 789 C C . ASP A 1 95 ? -8.238 -7.037 -10.005 1.00 82.56 95 ASP A C 1
ATOM 791 O O . ASP A 1 95 ? -7.734 -7.965 -10.639 1.00 82.56 95 ASP A O 1
ATOM 795 N N . GLU A 1 96 ? -8.366 -5.808 -10.513 1.00 83.81 96 GLU A N 1
ATOM 796 C CA . GLU A 1 96 ? -7.915 -5.444 -11.862 1.00 83.81 96 GLU A CA 1
ATOM 797 C C . GLU A 1 96 ? -6.386 -5.566 -11.984 1.00 83.81 96 GLU A C 1
ATOM 799 O O . GLU A 1 96 ? -5.866 -6.067 -12.986 1.00 83.81 96 GLU A O 1
ATOM 804 N N . TYR A 1 97 ? -5.652 -5.156 -10.945 1.00 80.06 97 TYR A N 1
ATOM 805 C CA . TYR A 1 97 ? -4.192 -5.192 -10.958 1.00 80.06 97 TYR A CA 1
ATOM 806 C C . TYR A 1 97 ? -3.622 -6.617 -10.910 1.00 80.06 97 TYR A C 1
ATOM 808 O O . TYR A 1 97 ? -2.681 -6.921 -11.642 1.00 80.06 97 TYR A O 1
ATOM 816 N N . LEU A 1 98 ? -4.202 -7.503 -10.096 1.00 77.50 98 LEU A N 1
ATOM 817 C CA . LEU A 1 98 ? -3.824 -8.918 -10.045 1.00 77.50 98 LEU A CA 1
ATOM 818 C C . LEU A 1 98 ? -4.160 -9.623 -11.359 1.00 77.50 98 LEU A C 1
ATOM 820 O O . LEU A 1 98 ? -3.335 -10.385 -11.856 1.00 77.50 98 LEU A O 1
ATOM 824 N N . ALA A 1 99 ? -5.330 -9.345 -11.944 1.00 79.00 99 ALA A N 1
ATOM 825 C CA . ALA A 1 99 ? -5.715 -9.903 -13.241 1.00 79.00 99 ALA A CA 1
ATOM 826 C C . ALA A 1 99 ? -4.765 -9.464 -14.367 1.00 79.00 99 ALA A C 1
ATOM 828 O O . ALA A 1 99 ? -4.483 -10.237 -15.277 1.00 79.00 99 ALA A O 1
ATOM 829 N N . SER A 1 100 ? -4.228 -8.246 -14.269 1.00 79.62 100 SER A N 1
ATOM 830 C CA . SER A 1 100 ? -3.250 -7.699 -15.216 1.00 79.62 100 SER A CA 1
ATOM 831 C C . SER A 1 100 ? -1.802 -8.123 -14.917 1.00 79.62 100 SER A C 1
ATOM 833 O O . SER A 1 100 ? -0.883 -7.691 -15.609 1.00 79.62 100 SER A O 1
ATOM 835 N N . GLY A 1 101 ? -1.573 -8.946 -13.886 1.00 71.31 101 GLY A N 1
ATOM 836 C CA . GLY A 1 101 ? -0.248 -9.460 -13.531 1.00 71.31 101 GLY A CA 1
ATOM 837 C C . GLY A 1 101 ? 0.682 -8.443 -12.864 1.00 71.31 101 GLY A C 1
ATOM 838 O O . GLY A 1 101 ? 1.893 -8.664 -12.825 1.00 71.31 101 GLY A O 1
ATOM 839 N N . TYR A 1 102 ? 0.161 -7.332 -12.329 1.00 71.19 102 TYR A N 1
ATOM 840 C CA . TYR A 1 102 ? 1.009 -6.366 -11.634 1.00 71.19 102 TYR A CA 1
ATOM 841 C C . TYR A 1 102 ? 1.565 -6.963 -10.330 1.00 71.19 102 TYR A C 1
ATOM 843 O O . TYR A 1 102 ? 0.824 -7.581 -9.559 1.00 71.19 102 TYR A O 1
ATOM 851 N N . PRO A 1 103 ? 2.859 -6.749 -10.031 1.00 58.75 103 PRO A N 1
ATOM 852 C CA . PRO A 1 103 ? 3.464 -7.229 -8.797 1.00 58.75 103 PRO A CA 1
ATOM 853 C C . PRO A 1 103 ? 2.889 -6.485 -7.582 1.00 58.75 103 PRO A C 1
ATOM 855 O O . PRO A 1 103 ? 3.269 -5.355 -7.287 1.00 58.75 103 PRO A O 1
ATOM 858 N N . ILE A 1 104 ? 1.988 -7.136 -6.843 1.00 61.59 104 ILE A N 1
ATOM 859 C CA . ILE A 1 104 ? 1.401 -6.615 -5.598 1.00 61.59 104 ILE A CA 1
ATOM 860 C C . ILE A 1 104 ? 2.180 -7.202 -4.424 1.00 61.59 104 ILE A C 1
ATOM 862 O O . ILE A 1 104 ? 1.777 -8.157 -3.765 1.00 61.59 104 ILE A O 1
ATOM 866 N N . GLY A 1 105 ? 3.367 -6.650 -4.201 1.00 53.19 105 GLY A N 1
ATOM 867 C CA . GLY A 1 105 ? 4.227 -7.055 -3.101 1.00 53.19 105 GLY A CA 1
ATOM 868 C C . GLY A 1 105 ? 5.324 -6.033 -2.875 1.00 53.19 105 GLY A C 1
ATOM 869 O O . GLY A 1 105 ? 6.176 -5.835 -3.740 1.00 53.19 105 GLY A O 1
ATOM 870 N N . SER A 1 106 ? 5.333 -5.413 -1.693 1.00 52.75 106 SER A N 1
ATOM 871 C CA . SER A 1 106 ? 6.438 -4.537 -1.304 1.00 52.75 106 SER A CA 1
ATOM 872 C C . SER A 1 106 ? 7.734 -5.332 -1.183 1.00 52.75 106 SER A C 1
ATOM 874 O O . SER A 1 106 ? 8.757 -4.836 -1.604 1.00 52.75 106 SER A O 1
ATOM 876 N N . GLY A 1 107 ? 7.703 -6.596 -0.741 1.00 49.16 107 GLY A N 1
ATOM 877 C CA . GLY A 1 107 ? 8.914 -7.382 -0.488 1.00 49.16 107 GLY A CA 1
ATOM 878 C C . GLY A 1 107 ? 9.836 -7.556 -1.700 1.00 49.16 107 GLY A C 1
ATOM 879 O O . GLY A 1 107 ? 11.045 -7.391 -1.573 1.00 49.16 107 GLY A O 1
ATOM 880 N N . VAL A 1 108 ? 9.296 -7.823 -2.894 1.00 52.56 108 VAL A N 1
ATOM 881 C CA . VAL A 1 108 ? 10.122 -7.945 -4.110 1.00 52.56 108 VAL A CA 1
ATOM 882 C C . VAL A 1 108 ? 10.706 -6.584 -4.491 1.00 52.56 108 VAL A C 1
ATOM 884 O O . VAL A 1 108 ? 11.901 -6.477 -4.737 1.00 52.56 108 VAL A O 1
ATOM 887 N N . VAL A 1 109 ? 9.908 -5.517 -4.450 1.00 53.81 109 VAL A N 1
ATOM 888 C CA . VAL A 1 109 ? 10.373 -4.170 -4.817 1.00 53.81 109 VAL A CA 1
ATOM 889 C C . VAL A 1 109 ? 11.291 -3.544 -3.766 1.00 53.81 109 VAL A C 1
ATOM 891 O O . VAL A 1 109 ? 12.270 -2.904 -4.126 1.00 53.81 109 VAL A O 1
ATOM 894 N N . GLU A 1 110 ? 11.045 -3.765 -2.481 1.00 53.84 110 GLU A N 1
ATOM 895 C CA . GLU A 1 110 ? 11.879 -3.335 -1.357 1.00 53.84 110 GLU A CA 1
ATOM 896 C C . GLU A 1 110 ? 13.176 -4.132 -1.302 1.00 53.84 110 GLU A C 1
ATOM 898 O O . GLU A 1 110 ? 14.227 -3.540 -1.068 1.00 53.84 110 GLU A O 1
ATOM 903 N N . SER A 1 111 ? 13.146 -5.443 -1.567 1.00 55.47 111 SER A N 1
ATOM 904 C CA . SER A 1 111 ? 14.370 -6.245 -1.670 1.00 55.47 111 SER A CA 1
ATOM 905 C C . SER A 1 111 ? 15.215 -5.807 -2.865 1.00 55.47 111 SER A C 1
ATOM 907 O O . SER A 1 111 ? 16.419 -5.594 -2.709 1.00 55.47 111 SER A O 1
ATOM 909 N N . THR A 1 112 ? 14.594 -5.554 -4.021 1.00 58.97 112 THR A N 1
ATOM 910 C CA . THR A 1 112 ? 15.289 -5.028 -5.197 1.00 58.97 112 THR A CA 1
ATOM 911 C C . THR A 1 112 ? 15.790 -3.611 -4.943 1.00 58.97 112 THR A C 1
ATOM 913 O O . THR A 1 112 ? 16.944 -3.324 -5.224 1.00 58.97 112 THR A O 1
ATOM 916 N N . CYS A 1 113 ? 15.009 -2.714 -4.343 1.00 58.44 113 CYS A N 1
ATOM 917 C CA . CYS A 1 113 ? 15.456 -1.354 -4.033 1.00 58.44 113 CYS A CA 1
ATOM 918 C C . CYS A 1 113 ? 16.583 -1.357 -2.982 1.00 58.44 113 CYS A C 1
ATOM 920 O O . CYS A 1 113 ? 17.635 -0.744 -3.172 1.00 58.44 113 CYS A O 1
ATOM 922 N N . GLY A 1 114 ? 16.428 -2.129 -1.909 1.00 59.25 114 GLY A N 1
ATOM 923 C CA . GLY A 1 114 ? 17.425 -2.288 -0.855 1.00 59.25 114 GLY A CA 1
ATOM 924 C C . GLY A 1 114 ? 18.731 -2.897 -1.369 1.00 59.25 114 GLY A C 1
ATOM 925 O O . GLY A 1 114 ? 19.813 -2.359 -1.134 1.00 59.25 114 GLY A O 1
ATOM 926 N N . HIS A 1 115 ? 18.669 -3.988 -2.128 1.00 62.94 115 HIS A N 1
ATOM 927 C CA . HIS A 1 115 ? 19.877 -4.625 -2.642 1.00 62.94 115 HIS A CA 1
ATOM 928 C C . HIS A 1 115 ? 20.478 -3.847 -3.825 1.00 62.94 115 HIS A C 1
ATOM 930 O O . HIS A 1 115 ? 21.704 -3.752 -3.960 1.00 62.94 115 HIS A O 1
ATOM 936 N N . THR A 1 116 ? 19.659 -3.305 -4.719 1.00 61.22 116 THR A N 1
ATOM 937 C CA . THR A 1 116 ? 20.137 -2.725 -5.979 1.00 61.22 116 THR A CA 1
ATOM 938 C C . THR A 1 116 ? 20.511 -1.262 -5.824 1.00 61.22 116 THR A C 1
ATOM 940 O O . THR A 1 116 ? 21.602 -0.881 -6.253 1.00 61.22 116 THR A O 1
ATOM 943 N N . VAL A 1 117 ? 19.664 -0.469 -5.166 1.00 67.31 117 VAL A N 1
ATOM 944 C CA . VAL A 1 117 ? 19.863 0.973 -4.982 1.00 67.31 117 VAL A CA 1
ATOM 945 C C . VAL A 1 117 ? 20.735 1.233 -3.761 1.00 67.31 117 VAL A C 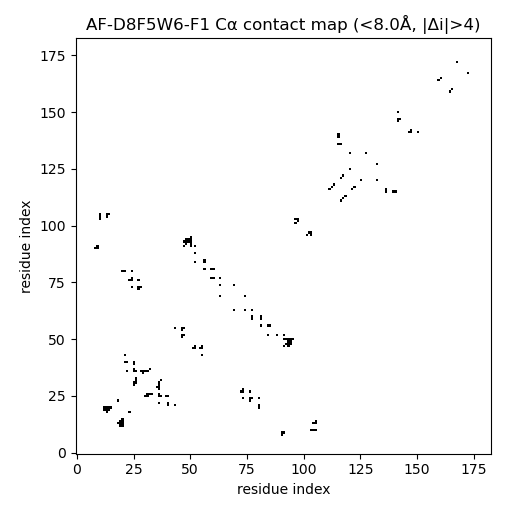1
ATOM 947 O O . VAL A 1 117 ? 21.824 1.792 -3.904 1.00 67.31 117 VAL A O 1
ATOM 950 N N . LYS A 1 118 ? 20.323 0.767 -2.575 1.00 67.88 118 LYS A N 1
ATOM 951 C CA . LYS A 1 118 ? 20.975 1.110 -1.297 1.00 67.88 118 LYS A CA 1
ATOM 952 C C . LYS A 1 118 ? 22.450 0.707 -1.268 1.00 67.88 118 LYS A C 1
ATOM 954 O O . LYS A 1 118 ? 23.329 1.538 -1.049 1.00 67.88 118 LYS A O 1
ATOM 959 N N . LYS A 1 119 ? 22.744 -0.549 -1.627 1.00 68.56 119 LYS A N 1
ATOM 960 C CA . LYS A 1 119 ? 24.115 -1.099 -1.663 1.00 68.56 119 LYS A CA 1
ATOM 961 C C . LYS A 1 119 ? 25.055 -0.316 -2.588 1.00 68.56 119 LYS A C 1
ATOM 963 O O . LYS A 1 119 ? 26.270 -0.297 -2.362 1.00 68.56 119 LYS A O 1
ATOM 968 N N . ARG A 1 120 ? 24.530 0.325 -3.643 1.00 75.94 120 ARG A N 1
ATOM 969 C CA . ARG A 1 120 ? 25.337 1.076 -4.617 1.00 75.94 120 ARG A CA 1
ATOM 970 C C . ARG A 1 120 ? 25.376 2.579 -4.342 1.00 75.94 120 ARG A C 1
ATOM 972 O O . ARG A 1 120 ? 26.441 3.176 -4.522 1.00 75.94 120 ARG A O 1
ATOM 979 N N . MET A 1 121 ? 24.282 3.167 -3.881 1.00 77.00 121 MET A N 1
ATOM 980 C CA . MET A 1 121 ? 24.152 4.616 -3.721 1.00 77.00 121 MET A CA 1
ATOM 981 C C . MET A 1 121 ? 24.597 5.109 -2.340 1.00 77.00 121 MET A C 1
ATOM 983 O O . MET A 1 121 ? 25.206 6.168 -2.270 1.00 77.00 121 MET A O 1
ATOM 987 N N . GLU A 1 122 ? 24.432 4.317 -1.276 1.00 74.44 122 GLU A N 1
ATOM 988 C CA . GLU A 1 122 ? 24.723 4.736 0.111 1.00 74.44 122 GLU A CA 1
ATOM 989 C C . GLU A 1 122 ? 26.121 4.325 0.618 1.00 74.44 122 GLU A C 1
ATOM 991 O O . GLU A 1 122 ? 26.386 4.296 1.816 1.00 74.44 122 GLU A O 1
ATOM 996 N N . GLY A 1 123 ? 27.045 3.984 -0.284 1.00 73.31 123 GLY A N 1
ATOM 997 C CA . GLY A 1 123 ? 28.422 3.660 0.102 1.00 73.31 123 GLY A CA 1
ATOM 998 C C . GLY A 1 123 ? 29.228 4.911 0.459 1.00 73.31 123 GLY A C 1
ATOM 999 O O . GLY A 1 123 ? 29.168 5.911 -0.25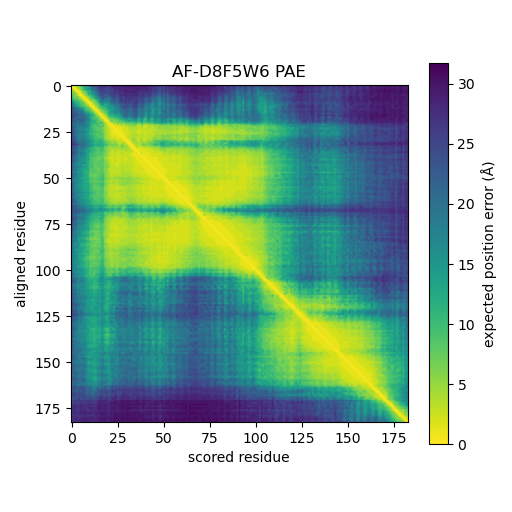7 1.00 73.31 123 GLY A O 1
ATOM 1000 N N . THR A 1 124 ? 30.031 4.839 1.521 1.00 69.19 124 THR A N 1
ATOM 1001 C CA . THR A 1 124 ? 30.949 5.911 1.934 1.00 69.19 124 THR A CA 1
ATOM 1002 C C . THR A 1 124 ? 31.878 6.336 0.789 1.00 69.19 124 THR A C 1
ATOM 1004 O O . THR A 1 124 ? 32.385 5.511 0.031 1.00 69.19 124 THR A O 1
ATOM 1007 N N . GLY A 1 125 ? 32.063 7.652 0.625 1.00 77.50 125 GLY A N 1
ATOM 1008 C CA . GLY A 1 125 ? 32.921 8.240 -0.414 1.00 77.50 125 GLY A CA 1
ATOM 1009 C C . GLY A 1 125 ? 32.310 8.324 -1.819 1.00 77.50 125 GLY A C 1
ATOM 1010 O O . GLY A 1 125 ? 32.972 8.802 -2.739 1.00 77.50 125 GLY A O 1
ATOM 1011 N N . ARG A 1 126 ? 31.056 7.900 -2.019 1.00 79.25 126 ARG A N 1
ATOM 1012 C CA . ARG A 1 126 ? 30.398 7.958 -3.332 1.00 79.25 126 ARG A CA 1
ATOM 1013 C C . ARG A 1 126 ? 29.697 9.299 -3.528 1.00 79.25 126 ARG A C 1
ATOM 1015 O O . ARG A 1 126 ? 28.825 9.671 -2.751 1.00 79.25 126 ARG A O 1
ATOM 1022 N N . ARG A 1 127 ? 30.061 10.013 -4.593 1.00 77.69 127 ARG A N 1
ATOM 1023 C CA . ARG A 1 127 ? 29.357 11.212 -5.060 1.00 77.69 127 ARG A CA 1
ATOM 1024 C C . ARG A 1 127 ? 28.809 10.938 -6.448 1.00 77.69 127 ARG A C 1
ATOM 1026 O O . ARG A 1 127 ? 29.558 10.543 -7.337 1.00 77.69 127 ARG A O 1
ATOM 1033 N N . TRP A 1 128 ? 27.513 11.148 -6.618 1.00 81.69 128 TRP A N 1
ATOM 1034 C CA . TRP A 1 128 ? 26.826 10.914 -7.878 1.00 81.69 128 TRP A CA 1
ATOM 1035 C C . TRP A 1 128 ? 26.176 12.199 -8.361 1.00 81.69 128 TRP A C 1
ATOM 1037 O O . TRP A 1 128 ? 25.516 12.894 -7.593 1.00 81.69 128 TRP A O 1
ATOM 1047 N N . SER A 1 129 ? 26.316 12.489 -9.651 1.00 86.19 129 SER A N 1
ATOM 1048 C CA . SER A 1 129 ? 25.350 13.349 -10.327 1.00 86.19 129 SER A CA 1
ATOM 1049 C C . SER A 1 129 ? 24.052 12.564 -10.535 1.00 86.19 129 SER A C 1
ATOM 1051 O O . SER A 1 129 ? 24.088 11.338 -10.646 1.00 86.19 129 SER A O 1
ATOM 1053 N N . ILE A 1 130 ? 22.910 13.252 -10.631 1.00 82.94 130 ILE A N 1
ATOM 1054 C CA . ILE A 1 130 ? 21.602 12.608 -10.864 1.00 82.94 130 ILE A CA 1
ATOM 1055 C C . ILE A 1 130 ? 21.664 11.691 -12.095 1.00 82.94 130 ILE A C 1
ATOM 1057 O O . ILE A 1 130 ? 21.318 10.517 -12.011 1.00 82.94 130 ILE A O 1
ATOM 1061 N N . LYS A 1 131 ? 22.228 12.195 -13.202 1.00 81.38 131 LYS A N 1
ATOM 1062 C CA . LYS A 1 131 ? 22.411 11.425 -14.442 1.00 81.38 131 LYS A CA 1
ATOM 1063 C C . LYS A 1 131 ? 23.300 10.190 -14.250 1.00 81.38 131 LYS A C 1
ATOM 1065 O O . LYS A 1 131 ? 23.019 9.132 -14.807 1.00 81.38 131 LYS A O 1
ATOM 1070 N N . GLY A 1 132 ? 24.374 10.310 -13.467 1.00 83.44 132 GLY A N 1
ATOM 1071 C CA . GLY A 1 132 ? 25.291 9.202 -13.191 1.00 83.44 132 GLY A CA 1
ATOM 1072 C C . GLY A 1 132 ? 24.672 8.130 -12.292 1.00 83.44 132 GLY A C 1
ATOM 1073 O O . GLY A 1 132 ? 24.859 6.937 -12.542 1.00 83.44 132 GLY A O 1
ATOM 1074 N N . ALA A 1 133 ? 23.899 8.544 -11.284 1.00 84.44 133 ALA A N 1
ATOM 1075 C CA . ALA A 1 133 ? 23.140 7.634 -10.431 1.00 84.44 133 ALA A CA 1
ATOM 1076 C C . ALA A 1 133 ? 22.100 6.862 -11.251 1.00 84.44 133 ALA A C 1
ATOM 1078 O O . ALA A 1 133 ? 22.075 5.635 -11.200 1.00 84.44 133 ALA A O 1
ATOM 1079 N N . GLU A 1 134 ? 21.307 7.567 -12.057 1.00 83.50 134 GLU A N 1
ATOM 1080 C CA . GLU A 1 134 ? 20.290 6.978 -12.931 1.00 83.50 134 GLU A CA 1
ATOM 1081 C C . GLU A 1 134 ? 20.899 5.958 -13.901 1.00 83.50 134 GLU A C 1
ATOM 1083 O O . GLU A 1 134 ? 20.485 4.801 -13.918 1.00 83.50 134 GLU A O 1
ATOM 1088 N N . SER A 1 135 ? 21.958 6.341 -14.619 1.00 85.00 135 SER A N 1
ATOM 1089 C CA . SER A 1 135 ? 22.649 5.447 -15.562 1.00 85.00 135 SER A CA 1
ATOM 1090 C C . SER A 1 135 ? 23.180 4.184 -14.873 1.00 85.00 135 SER A C 1
ATOM 1092 O O . SER A 1 135 ? 23.049 3.074 -15.388 1.00 85.00 135 SER A O 1
ATOM 1094 N N . THR A 1 136 ? 23.745 4.337 -13.671 1.00 85.00 136 THR A N 1
ATOM 1095 C CA . THR A 1 136 ? 24.265 3.211 -12.883 1.00 85.00 136 THR A CA 1
ATOM 1096 C C . THR A 1 136 ? 23.145 2.282 -12.414 1.00 85.00 136 THR A C 1
ATOM 1098 O O . THR A 1 136 ? 23.316 1.062 -12.421 1.00 85.00 136 THR A O 1
ATOM 1101 N N . LEU A 1 137 ? 22.004 2.834 -11.995 1.00 83.75 137 LEU A N 1
ATOM 1102 C CA . LEU A 1 137 ? 20.846 2.047 -11.571 1.00 83.75 137 LEU A CA 1
ATOM 1103 C C . LEU A 1 137 ? 20.220 1.285 -12.737 1.00 83.75 137 LEU A C 1
ATOM 1105 O O . LEU A 1 137 ? 19.925 0.103 -12.576 1.00 83.75 137 LEU A O 1
ATOM 1109 N N . LEU A 1 138 ? 20.082 1.918 -13.903 1.00 83.50 138 LEU A N 1
ATOM 1110 C CA . LEU A 1 138 ? 19.564 1.276 -15.113 1.00 83.50 138 LEU A CA 1
ATOM 1111 C C . LEU A 1 138 ? 20.434 0.088 -15.530 1.00 83.50 138 LEU A C 1
ATOM 1113 O O . LEU A 1 138 ? 19.925 -1.019 -15.696 1.00 83.50 138 LEU A O 1
ATOM 1117 N N . LEU A 1 139 ? 21.754 0.280 -15.596 1.00 84.50 139 LEU A N 1
ATOM 1118 C CA . LEU A 1 139 ? 22.688 -0.798 -15.930 1.00 84.50 139 LEU A CA 1
ATOM 1119 C C . LEU A 1 139 ? 22.603 -1.961 -14.930 1.00 84.50 139 LEU A C 1
ATOM 1121 O O . LEU A 1 139 ? 22.654 -3.134 -15.298 1.00 84.50 139 LEU A O 1
ATOM 1125 N N . ARG A 1 140 ? 22.439 -1.643 -13.645 1.00 82.88 140 ARG A N 1
ATOM 1126 C CA . ARG A 1 140 ? 22.297 -2.653 -12.597 1.00 82.88 140 ARG A CA 1
ATOM 1127 C C . ARG A 1 140 ? 20.944 -3.366 -12.666 1.00 82.88 140 ARG A C 1
ATOM 1129 O O . ARG A 1 140 ? 20.888 -4.550 -12.352 1.00 82.88 140 ARG A O 1
ATOM 1136 N N . SER A 1 141 ? 19.883 -2.687 -13.100 1.00 81.00 141 SER A N 1
ATOM 1137 C CA . SER A 1 141 ? 18.575 -3.297 -13.369 1.00 81.00 141 SER A CA 1
ATOM 1138 C C . SER A 1 141 ? 18.683 -4.362 -14.456 1.00 81.00 141 SER A C 1
ATOM 1140 O O . SER A 1 141 ? 18.233 -5.484 -14.242 1.00 81.00 141 SER A O 1
ATOM 1142 N N . VAL A 1 142 ? 19.357 -4.048 -15.566 1.00 83.62 142 VAL A N 1
ATOM 1143 C CA . VAL A 1 142 ? 19.637 -5.000 -16.655 1.00 83.62 142 VAL A CA 1
ATOM 1144 C C . VAL A 1 142 ? 20.412 -6.213 -16.134 1.00 83.62 142 VAL A C 1
ATOM 1146 O O . VAL A 1 142 ? 20.017 -7.350 -16.372 1.00 83.62 142 VAL A O 1
ATOM 1149 N N . TYR A 1 143 ? 21.474 -5.977 -15.356 1.00 79.94 143 TYR A N 1
ATOM 1150 C CA . TYR A 1 143 ? 22.275 -7.054 -14.771 1.00 79.94 143 TYR A CA 1
ATOM 1151 C C . TYR A 1 143 ? 21.460 -7.957 -13.831 1.00 79.94 143 TYR A C 1
ATOM 1153 O O . TYR A 1 143 ? 21.573 -9.175 -13.882 1.00 79.94 143 TYR A O 1
ATOM 1161 N N . THR A 1 144 ? 20.617 -7.369 -12.979 1.00 78.31 144 THR A N 1
ATOM 1162 C CA . THR A 1 144 ? 19.822 -8.129 -11.996 1.00 78.31 144 THR A CA 1
ATOM 1163 C C . THR A 1 144 ? 18.642 -8.858 -12.649 1.00 78.31 144 THR A C 1
ATOM 1165 O O . THR A 1 144 ? 18.197 -9.873 -12.125 1.00 78.31 144 THR A O 1
ATOM 1168 N N . SER A 1 145 ? 18.161 -8.366 -13.794 1.00 76.12 145 SER A N 1
ATOM 1169 C CA . SER A 1 145 ? 17.091 -8.996 -14.585 1.00 76.12 145 SER A CA 1
ATOM 1170 C C . SER A 1 145 ? 17.608 -10.112 -15.501 1.00 76.12 145 SER A C 1
ATOM 1172 O O . SER A 1 145 ? 16.816 -10.751 -16.177 1.00 76.12 145 SER A O 1
ATOM 1174 N N . ASN A 1 146 ? 18.923 -10.372 -15.502 1.00 79.44 146 ASN A N 1
ATOM 1175 C CA . ASN A 1 146 ? 19.590 -11.350 -16.366 1.00 79.44 146 ASN A CA 1
ATOM 1176 C C . ASN A 1 146 ? 19.471 -11.048 -17.879 1.00 79.44 146 ASN A C 1
ATOM 1178 O O . ASN A 1 146 ? 19.695 -11.924 -18.707 1.00 79.44 146 ASN A O 1
ATOM 1182 N N . ASP A 1 147 ? 19.195 -9.788 -18.237 1.00 84.19 147 ASP A N 1
ATOM 1183 C CA . ASP A 1 147 ? 19.041 -9.308 -19.621 1.00 84.19 147 ASP A CA 1
ATOM 1184 C C . ASP A 1 147 ? 20.338 -8.693 -20.179 1.00 84.19 147 ASP A C 1
ATOM 1186 O O . AS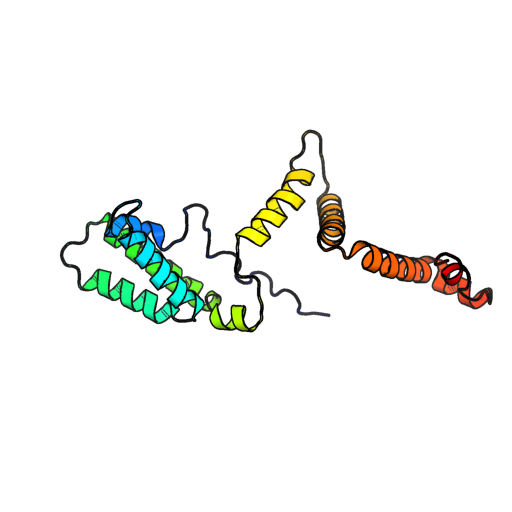P A 1 147 ? 20.329 -7.890 -21.116 1.00 84.19 147 ASP A O 1
ATOM 1190 N N . TRP A 1 148 ? 21.480 -9.023 -19.571 1.00 83.50 148 TRP A N 1
ATOM 1191 C CA . TRP A 1 148 ? 22.770 -8.399 -19.863 1.00 83.50 148 TRP A CA 1
ATOM 1192 C C . TRP A 1 148 ? 23.179 -8.549 -21.328 1.00 83.50 148 TRP A C 1
ATOM 1194 O O . TRP A 1 148 ? 23.492 -7.557 -21.990 1.00 83.50 148 TRP A O 1
ATOM 1204 N N . ASP A 1 149 ? 23.122 -9.772 -21.849 1.00 86.44 149 ASP A N 1
ATOM 1205 C CA . ASP A 1 149 ? 23.550 -10.066 -23.217 1.00 86.44 149 ASP A CA 1
ATOM 1206 C C . ASP A 1 149 ? 22.611 -9.427 -24.245 1.00 86.44 149 ASP A C 1
ATOM 1208 O O . ASP A 1 149 ? 23.067 -8.806 -25.207 1.00 86.44 149 ASP A O 1
ATOM 1212 N N . ALA A 1 150 ? 21.299 -9.476 -23.989 1.00 85.62 150 ALA A N 1
ATOM 1213 C CA . ALA A 1 150 ? 20.289 -8.843 -24.831 1.00 85.62 150 ALA A CA 1
ATOM 1214 C C . ALA A 1 150 ? 20.461 -7.316 -24.888 1.00 85.62 150 ALA A C 1
ATOM 1216 O O . ALA A 1 150 ? 20.337 -6.708 -25.956 1.00 85.62 150 ALA A O 1
ATOM 1217 N N . TYR A 1 151 ? 20.783 -6.680 -23.761 1.00 87.56 151 TYR A N 1
ATOM 1218 C CA . TYR A 1 151 ? 21.083 -5.252 -23.720 1.00 87.56 151 TYR A CA 1
ATOM 1219 C C . TYR A 1 151 ? 22.330 -4.908 -24.542 1.00 87.56 151 TYR A C 1
ATOM 1221 O O . TYR A 1 151 ? 22.279 -3.995 -25.368 1.00 87.56 151 TYR A O 1
ATOM 1229 N N . TRP A 1 152 ? 23.439 -5.633 -24.355 1.00 86.06 152 TRP A N 1
ATOM 1230 C CA . TRP A 1 152 ? 24.691 -5.343 -25.064 1.00 86.06 152 TRP A CA 1
ATOM 1231 C C . TRP A 1 152 ? 24.618 -5.633 -26.558 1.00 86.06 152 TRP A C 1
ATOM 1233 O O . TRP A 1 152 ? 25.249 -4.924 -27.341 1.00 86.06 152 TRP A O 1
ATOM 1243 N N . GLU A 1 153 ? 23.851 -6.636 -26.973 1.00 87.69 153 GLU A N 1
ATOM 1244 C CA . GLU A 1 153 ? 23.577 -6.891 -28.386 1.00 87.69 153 GLU A CA 1
ATOM 1245 C C . GLU A 1 153 ? 22.840 -5.704 -29.020 1.00 87.69 153 GLU A C 1
ATOM 1247 O O . GLU A 1 153 ? 23.324 -5.107 -29.983 1.00 87.69 153 GLU A O 1
ATOM 1252 N N . ASN A 1 154 ? 21.739 -5.264 -28.405 1.00 86.69 154 ASN A N 1
ATOM 1253 C CA . ASN A 1 154 ? 20.992 -4.096 -28.874 1.00 86.69 154 ASN A CA 1
ATOM 1254 C C . ASN A 1 154 ? 21.836 -2.812 -28.860 1.00 86.69 154 ASN A C 1
ATOM 1256 O O . ASN A 1 154 ? 21.789 -2.024 -29.806 1.00 86.69 154 ASN A O 1
ATOM 1260 N N . HIS A 1 155 ? 22.622 -2.595 -27.805 1.00 86.56 155 HIS A N 1
ATOM 1261 C CA . HIS A 1 155 ? 23.471 -1.414 -27.677 1.00 86.56 155 HIS A CA 1
ATOM 1262 C C . HIS A 1 155 ? 24.569 -1.383 -28.750 1.00 86.56 155 HIS A C 1
ATOM 1264 O O . HIS A 1 155 ? 24.781 -0.341 -29.372 1.00 86.56 155 HIS A O 1
ATOM 1270 N N . ARG A 1 156 ? 25.216 -2.524 -29.035 1.00 86.19 156 ARG A N 1
ATOM 1271 C CA . ARG A 1 156 ? 26.213 -2.638 -30.113 1.00 86.19 156 ARG A CA 1
ATOM 1272 C C . ARG A 1 156 ? 25.617 -2.300 -31.474 1.00 86.19 156 ARG A C 1
ATOM 1274 O O . ARG A 1 156 ? 26.197 -1.491 -32.193 1.00 86.19 156 ARG A O 1
ATOM 1281 N N . GLN A 1 157 ? 24.447 -2.846 -31.800 1.00 84.56 157 GLN A N 1
ATOM 1282 C CA . GLN A 1 157 ? 23.773 -2.557 -33.070 1.00 84.56 157 GLN A CA 1
ATOM 1283 C C . GLN A 1 157 ? 23.410 -1.071 -33.212 1.00 84.56 157 GLN A C 1
ATOM 1285 O O . GLN A 1 157 ? 23.529 -0.494 -34.296 1.00 84.56 157 GLN A O 1
ATOM 1290 N N . GLN A 1 158 ? 22.980 -0.426 -32.124 1.00 86.62 158 GLN A N 1
ATOM 1291 C CA . GLN A 1 158 ? 22.667 1.005 -32.121 1.00 86.62 158 GLN A CA 1
ATOM 1292 C C . GLN A 1 158 ? 23.919 1.870 -32.301 1.00 86.62 158 GLN A C 1
ATOM 1294 O O . GLN A 1 158 ? 23.913 2.779 -33.134 1.00 86.62 158 GLN A O 1
ATOM 1299 N N . GLU A 1 159 ? 25.003 1.574 -31.580 1.00 86.31 159 GLU A N 1
ATOM 1300 C CA . GLU A 1 159 ? 26.260 2.316 -31.711 1.00 86.31 159 GLU A CA 1
ATOM 1301 C C . GLU A 1 159 ? 26.905 2.115 -33.083 1.00 86.31 159 GLU A C 1
ATOM 1303 O O . GLU A 1 159 ? 27.382 3.083 -33.676 1.00 86.31 159 GLU A O 1
ATOM 1308 N N . GLN A 1 160 ? 26.840 0.905 -33.642 1.00 82.94 160 GLN A N 1
ATOM 1309 C CA . GLN A 1 160 ? 27.317 0.629 -34.995 1.00 82.94 160 GLN A CA 1
ATOM 1310 C C . GLN A 1 160 ? 26.566 1.476 -36.030 1.00 82.94 160 GLN A C 1
ATOM 1312 O O . GLN A 1 160 ? 27.189 2.133 -36.864 1.00 82.94 160 GLN A O 1
ATOM 1317 N N . LYS A 1 161 ? 25.232 1.549 -35.935 1.00 84.12 161 LYS A N 1
ATOM 1318 C CA . LYS A 1 161 ? 24.421 2.429 -36.792 1.00 84.12 161 LYS A CA 1
ATOM 1319 C C . LYS A 1 161 ? 24.761 3.907 -36.585 1.00 84.12 161 LYS A C 1
ATOM 1321 O O . LYS A 1 161 ? 24.858 4.645 -37.563 1.00 84.12 161 LYS A O 1
ATOM 1326 N N . ARG A 1 162 ? 24.970 4.345 -35.339 1.00 85.81 162 ARG A N 1
ATOM 1327 C CA . ARG A 1 162 ? 25.292 5.743 -35.003 1.00 85.81 162 ARG A CA 1
ATOM 1328 C C . ARG A 1 162 ? 26.645 6.180 -35.564 1.00 85.81 162 ARG A C 1
ATOM 1330 O O . ARG A 1 162 ? 26.745 7.272 -36.116 1.00 85.81 162 ARG A O 1
ATOM 1337 N N . GLN A 1 163 ? 27.669 5.348 -35.399 1.00 83.31 163 GLN A N 1
ATOM 1338 C CA . GLN A 1 163 ? 29.052 5.679 -35.747 1.00 83.31 163 GLN A CA 1
ATOM 1339 C C . GLN A 1 163 ? 29.355 5.402 -37.221 1.00 83.31 163 GLN A C 1
ATOM 1341 O O . GLN A 1 163 ? 30.017 6.202 -37.879 1.00 83.31 163 GLN A O 1
ATOM 1346 N N . TYR A 1 164 ? 28.828 4.300 -37.757 1.00 80.31 164 TYR A N 1
ATOM 1347 C CA . TYR A 1 164 ? 29.222 3.780 -39.064 1.00 80.31 164 TYR A CA 1
ATOM 1348 C C . TYR A 1 164 ? 28.070 3.670 -40.065 1.00 80.31 164 TYR A C 1
ATOM 1350 O O . TYR A 1 164 ? 28.318 3.315 -41.212 1.00 80.31 164 TYR A O 1
ATOM 1358 N N . GLY A 1 165 ? 26.832 4.030 -39.710 1.00 75.94 165 GLY A N 1
ATOM 1359 C CA . GLY A 1 165 ? 25.670 3.891 -40.602 1.00 75.94 165 GLY A CA 1
ATOM 1360 C C . GLY A 1 165 ? 25.769 4.665 -41.923 1.00 75.94 165 GLY A C 1
ATOM 1361 O O . GLY A 1 165 ? 25.106 4.306 -42.889 1.00 75.94 165 GLY A O 1
ATOM 1362 N N . LYS A 1 166 ? 26.621 5.697 -41.992 1.00 74.81 166 LYS A N 1
ATOM 1363 C CA . LYS A 1 166 ? 26.930 6.425 -43.237 1.00 74.81 166 LYS A CA 1
ATOM 1364 C C . LYS A 1 166 ? 28.131 5.854 -43.999 1.00 74.81 166 LYS A C 1
ATOM 1366 O O . LYS A 1 166 ? 28.234 6.075 -45.196 1.00 74.81 166 LYS A O 1
ATOM 1371 N N . ILE A 1 167 ? 29.039 5.166 -43.307 1.00 71.44 167 ILE A N 1
ATOM 1372 C CA . ILE A 1 167 ? 30.349 4.739 -43.824 1.00 71.44 167 ILE A CA 1
ATOM 1373 C C . ILE A 1 167 ? 30.306 3.279 -44.299 1.00 71.44 167 ILE A C 1
ATOM 1375 O O . ILE A 1 167 ? 30.804 2.978 -45.378 1.00 71.44 167 ILE A O 1
ATOM 1379 N N . LEU A 1 168 ? 29.666 2.385 -43.540 1.00 67.38 168 LEU A N 1
ATOM 1380 C CA . LEU A 1 168 ? 29.529 0.957 -43.865 1.00 67.38 168 LEU A CA 1
ATOM 1381 C C . LEU A 1 168 ? 28.910 0.699 -45.253 1.00 67.38 168 LEU A C 1
ATOM 1383 O O . LEU A 1 168 ? 29.487 -0.091 -45.999 1.00 67.38 168 LEU A O 1
ATOM 1387 N N . PRO A 1 169 ? 27.825 1.392 -45.672 1.00 66.31 169 PRO A N 1
ATOM 1388 C CA . PRO A 1 169 ? 27.251 1.197 -47.006 1.00 66.31 169 PRO A CA 1
ATOM 1389 C C . PRO A 1 169 ? 28.179 1.645 -48.143 1.00 66.31 169 PRO A C 1
ATOM 1391 O O . PRO A 1 169 ? 28.117 1.096 -49.237 1.00 66.31 169 PRO A O 1
ATOM 1394 N N . LEU A 1 170 ? 29.038 2.640 -47.889 1.00 64.50 170 LEU A N 1
ATOM 1395 C CA . LEU A 1 170 ? 29.970 3.189 -48.880 1.00 64.50 170 LEU A CA 1
ATOM 1396 C C . LEU A 1 170 ? 31.208 2.308 -49.073 1.00 64.50 170 LEU A C 1
ATOM 1398 O O . LEU A 1 170 ? 31.817 2.339 -50.137 1.00 64.50 170 LEU A O 1
ATOM 1402 N N . LEU A 1 171 ? 31.580 1.530 -48.056 1.00 65.75 171 LEU A N 1
ATOM 1403 C CA . LEU A 1 171 ? 32.744 0.646 -48.097 1.00 65.75 171 LEU A CA 1
ATOM 1404 C C . LEU A 1 171 ? 32.437 -0.745 -48.670 1.00 65.75 171 LEU A C 1
ATOM 1406 O O . LEU A 1 171 ? 33.363 -1.539 -48.798 1.00 65.75 171 LEU A O 1
ATOM 1410 N N . ALA A 1 172 ? 31.168 -1.055 -48.978 1.00 61.12 172 ALA A N 1
ATOM 1411 C CA . ALA A 1 172 ? 30.705 -2.381 -49.416 1.00 61.12 172 ALA A CA 1
ATOM 1412 C C . ALA A 1 172 ? 31.233 -3.545 -48.546 1.00 61.12 172 ALA A C 1
ATOM 1414 O O . ALA A 1 172 ? 31.310 -4.689 -48.991 1.00 61.12 172 ALA A O 1
ATOM 1415 N N . CYS A 1 173 ? 31.607 -3.250 -47.299 1.00 55.41 173 CYS A N 1
ATOM 1416 C CA . CYS A 1 173 ? 32.083 -4.232 -46.347 1.00 55.41 173 CYS A CA 1
ATOM 1417 C C . CYS A 1 173 ? 30.835 -4.878 -45.755 1.00 55.41 173 CYS A C 1
ATOM 1419 O O . CYS A 1 173 ? 30.080 -4.221 -45.034 1.00 55.41 173 CYS A O 1
ATOM 1421 N N . SER A 1 174 ? 30.564 -6.129 -46.122 1.00 57.09 174 SER A N 1
ATOM 1422 C CA . SER A 1 174 ? 29.534 -6.911 -45.451 1.00 57.09 174 SER A CA 1
ATOM 1423 C C . SER A 1 174 ? 29.846 -6.955 -43.954 1.00 57.09 174 SER A C 1
ATOM 1425 O O . SER A 1 174 ? 31.006 -7.072 -43.555 1.00 57.09 174 SER A O 1
ATOM 1427 N N . ASP A 1 175 ? 28.806 -6.857 -43.120 1.00 57.12 175 ASP A N 1
ATOM 1428 C CA . ASP A 1 175 ? 28.850 -6.923 -41.647 1.00 57.12 175 ASP A CA 1
ATOM 1429 C C . ASP A 1 175 ? 29.304 -8.313 -41.120 1.00 57.12 175 ASP A C 1
ATOM 1431 O O . ASP A 1 175 ? 28.795 -8.845 -40.133 1.00 57.12 175 ASP A O 1
ATOM 1435 N N . ASP A 1 176 ? 30.267 -8.960 -41.772 1.00 53.25 176 ASP A N 1
ATOM 1436 C CA . ASP A 1 176 ? 30.768 -10.286 -41.409 1.00 53.25 176 ASP A CA 1
ATOM 1437 C C . ASP A 1 176 ? 31.669 -10.251 -40.163 1.00 53.25 176 ASP A C 1
ATOM 1439 O O . ASP A 1 176 ? 31.906 -11.287 -39.540 1.00 53.25 176 ASP A O 1
ATOM 1443 N N . PHE A 1 177 ? 32.082 -9.060 -39.707 1.00 52.50 177 PHE A N 1
ATOM 1444 C CA . PHE A 1 177 ? 32.776 -8.892 -38.424 1.00 52.50 177 PHE A CA 1
ATOM 1445 C C . PHE A 1 177 ? 31.906 -9.337 -37.232 1.00 52.50 177 PHE A C 1
ATOM 1447 O O . PHE A 1 177 ? 32.429 -9.801 -36.219 1.00 52.50 177 PHE A O 1
ATOM 1454 N N . SER A 1 178 ? 30.577 -9.260 -37.365 1.00 51.22 178 SER A N 1
ATOM 1455 C CA . SER A 1 178 ? 29.624 -9.693 -36.336 1.00 51.22 178 SER A CA 1
ATOM 1456 C C . SER A 1 178 ? 29.398 -11.210 -36.317 1.00 51.22 178 SER A C 1
ATOM 1458 O O . SER A 1 178 ? 29.003 -11.746 -35.285 1.00 51.22 178 SER A O 1
ATOM 1460 N N . LYS A 1 179 ? 29.679 -11.925 -37.418 1.00 48.06 179 LYS A N 1
ATOM 1461 C CA . LYS A 1 179 ? 29.452 -13.381 -37.518 1.00 48.06 179 LYS A CA 1
ATOM 1462 C C . LYS A 1 179 ? 30.596 -14.224 -36.946 1.00 48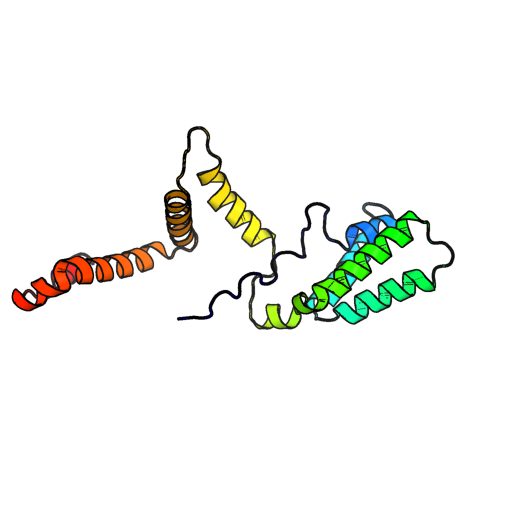.06 179 LYS A C 1
ATOM 1464 O O . LYS A 1 179 ? 30.347 -15.320 -36.463 1.00 48.06 179 LYS A O 1
ATOM 1469 N N . ASN A 1 180 ? 31.828 -13.712 -36.941 1.00 43.84 180 ASN A N 1
ATOM 1470 C CA . ASN A 1 180 ? 33.020 -14.490 -36.563 1.00 43.84 180 ASN A CA 1
ATOM 1471 C C . ASN A 1 180 ? 33.364 -14.506 -35.062 1.00 43.84 180 ASN A C 1
ATOM 1473 O O . ASN A 1 180 ? 34.349 -15.129 -34.682 1.00 43.84 180 ASN A O 1
ATOM 1477 N N . LYS A 1 181 ? 32.591 -13.840 -34.192 1.00 43.47 181 LYS A N 1
ATOM 1478 C CA . LYS A 1 181 ? 32.850 -13.827 -32.735 1.00 43.47 181 LYS A CA 1
ATOM 1479 C C . LYS A 1 181 ? 31.899 -14.717 -31.921 1.00 43.47 181 LYS A C 1
ATOM 1481 O O . LYS A 1 181 ? 31.951 -14.690 -30.697 1.00 43.47 181 LYS A O 1
ATOM 1486 N N . ALA A 1 182 ? 31.025 -15.462 -32.599 1.00 42.47 182 ALA A N 1
ATOM 1487 C CA . ALA A 1 182 ? 30.076 -16.405 -32.003 1.00 42.47 182 ALA A CA 1
ATOM 1488 C C . ALA A 1 182 ? 30.472 -17.883 -32.226 1.00 42.47 182 ALA A C 1
ATOM 1490 O O . ALA A 1 182 ? 29.611 -18.756 -32.139 1.00 42.47 182 ALA A O 1
ATOM 1491 N N . ALA A 1 183 ? 31.750 -18.150 -32.522 1.00 36.25 183 ALA A N 1
ATOM 1492 C CA . ALA A 1 183 ? 32.339 -19.488 -32.588 1.00 36.25 183 ALA A CA 1
ATOM 1493 C C . ALA A 1 183 ? 33.373 -19.666 -31.471 1.00 36.25 183 ALA A C 1
ATOM 1495 O O . ALA A 1 183 ? 34.106 -18.684 -31.200 1.00 36.25 183 ALA A O 1
#

Secondary structure (DSSP, 8-state):
---S--TT-S-SSS--TT--HHHHHHHHHH-TT-HHHHHHHHHHHHHHHTT-HHHHHHHHHHHHHH-TT--HHHHHHHHHHHHHHHHHGGG--HHHHHHTT----HHHHHHHIIIIIIHHHS-TT----HHHHHHHHHHHHHHHTT-HHHHHHHHHHHHHHHHHTTTTTTTT--SGGGTTT--

pLDDT: mean 72.76, std 16.66, range [27.08, 90.62]

Solvent-accessible surface area (backbone atoms only — not comparable to full-atom values): 10913 Å² total; per-residue (Å²): 140,83,87,90,69,73,86,87,73,74,74,80,64,69,61,52,103,81,50,40,70,54,51,62,40,24,34,59,75,58,36,78,94,31,72,64,21,51,48,53,39,50,56,50,49,53,34,32,50,65,45,38,46,68,59,51,45,51,53,52,53,47,49,66,73,67,49,88,86,65,52,72,68,44,52,49,43,47,50,55,45,43,51,51,49,63,75,45,48,88,67,47,50,36,39,62,36,52,76,70,65,52,88,88,51,60,66,66,55,49,49,48,43,49,60,60,45,46,67,65,64,71,41,89,92,65,82,70,54,72,68,55,46,52,54,52,50,52,55,48,49,36,54,75,69,71,41,46,68,64,49,51,53,54,48,50,57,50,50,46,47,70,76,34,58,79,50,45,76,74,65,73,57,71,77,56,78,73,64,73,73,80,114

Radius of gyration: 25.74 Å; Cα contacts (8 Å, |Δi|>4): 105; chains: 1; bounding box: 56×33×74 Å